Protein AF-A0AAE3HET1-F1 (afdb_monomer)

Nearest PDB structures (foldseek):
  6ek8-assembly1_A  TM=1.812E-01  e=1.636E+00  Yersinia enterocolitica
  3g6b-assembly1_A  TM=2.220E-01  e=9.765E+00  Thermotoga maritima

Foldseek 3Di:
DDPVVVVVVVVVVVLVVQLLVLLVCLVVVLLVLLVVLVVVLVVLVVCVVVVCSVVVNLVSLVVLLVVNLVSLLVSLLRSQVDQDPCLLVSLLVSLCSNLVVLVVLLVLCVVVVPDPVPPDPVVVVVNCVVRVVSNCSSCSSVVSVVVVCVVVVNPDDPSVSSVVVSVSSSVSSSNSSPPNSVVVVPD

Mean predicted aligned error: 8.66 Å

pLDDT: mean 79.12, std 13.27, r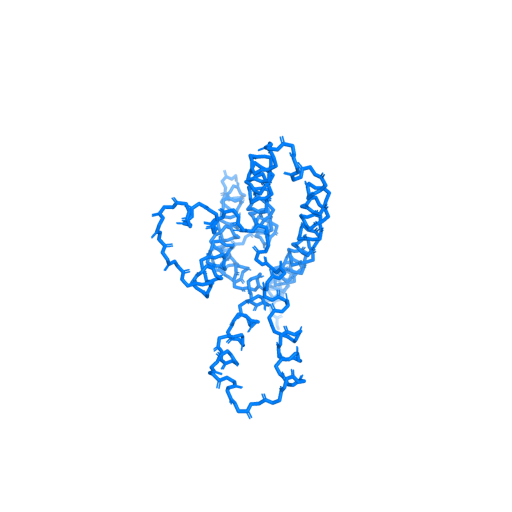ange [39.75, 96.06]

Sequence (187 aa):
MNQYETRKDEKLDMSKEKILESAVIGNIGHIVIVFITFLLISLLEHLKPLGIYYGLKSTLLMVVFVLTLLFWFYIGVRSASNNSENIYGKGIIAAIICVLPAGFFTILSQVLGTPINKVSDFTQWNIFYMVGGPTLFWHRPFSFVGELIAGNNLNFNGYIMLNINLILVAAVVFLGSIFFGKSKRGV

Structure (mmCIF, N/CA/C/O backbone):
data_AF-A0AAE3HET1-F1
#
_entry.id   AF-A0AAE3HET1-F1
#
loop_
_atom_site.group_PDB
_atom_site.id
_atom_site.type_symbol
_atom_site.label_atom_id
_atom_site.label_alt_id
_atom_site.label_comp_id
_atom_site.label_asym_id
_atom_site.label_entity_id
_atom_site.label_seq_id
_atom_site.pdbx_PDB_ins_code
_atom_site.Cartn_x
_atom_site.Cartn_y
_atom_site.Cartn_z
_atom_site.occupancy
_atom_site.B_iso_or_equiv
_atom_site.auth_seq_id
_atom_site.auth_comp_id
_atom_site.auth_asym_id
_atom_site.auth_atom_i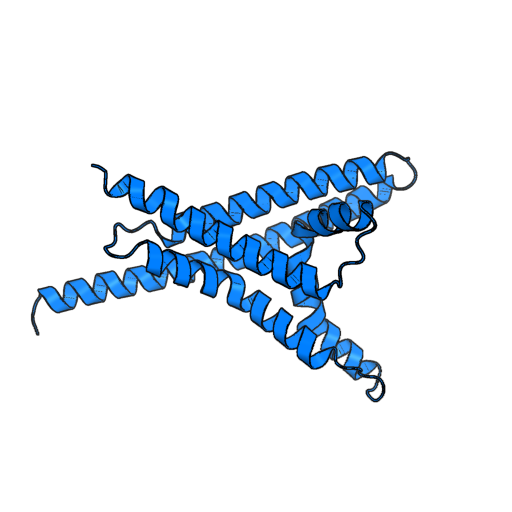d
_atom_site.pdbx_PDB_model_num
ATOM 1 N N . MET A 1 1 ? -31.346 -10.907 30.736 1.00 59.28 1 MET A N 1
ATOM 2 C CA . MET A 1 1 ? -30.251 -10.308 29.948 1.00 59.28 1 MET A CA 1
ATOM 3 C C . MET A 1 1 ? -30.300 -8.807 30.177 1.00 59.28 1 MET A C 1
ATOM 5 O O . MET A 1 1 ? -31.381 -8.238 30.068 1.00 59.28 1 MET A O 1
ATOM 9 N N . ASN A 1 2 ? -29.214 -8.206 30.662 1.00 76.69 2 ASN A N 1
ATOM 10 C CA . ASN A 1 2 ? -29.234 -6.847 31.214 1.00 76.69 2 ASN A CA 1
ATOM 11 C C . ASN A 1 2 ? -29.108 -5.809 30.080 1.00 76.69 2 ASN A C 1
ATOM 13 O O . ASN A 1 2 ? -28.275 -5.992 29.197 1.00 76.69 2 ASN A O 1
ATOM 17 N N . GLN A 1 3 ? -29.872 -4.705 30.098 1.00 70.50 3 GLN A N 1
ATOM 18 C CA . GLN A 1 3 ? -29.828 -3.664 29.045 1.00 70.50 3 GLN A CA 1
ATOM 19 C C . GLN A 1 3 ? -28.400 -3.157 28.758 1.00 70.50 3 GLN A C 1
ATOM 21 O O . GLN A 1 3 ? -28.086 -2.762 27.633 1.00 70.50 3 GLN A O 1
ATOM 26 N N . TYR A 1 4 ? -27.530 -3.202 29.769 1.00 65.25 4 TYR A N 1
ATOM 27 C CA . TYR A 1 4 ? -26.121 -2.833 29.680 1.00 65.25 4 TYR A CA 1
ATOM 28 C C . TYR A 1 4 ? -25.279 -3.779 28.804 1.00 65.25 4 TYR A C 1
ATOM 30 O O . TYR A 1 4 ? -24.396 -3.310 28.087 1.00 65.25 4 TYR A O 1
ATOM 38 N N . GLU A 1 5 ? -25.560 -5.085 28.824 1.00 69.19 5 GLU A N 1
ATOM 39 C CA . GLU A 1 5 ? -24.861 -6.081 27.996 1.00 69.19 5 GLU A CA 1
ATOM 40 C C . GLU A 1 5 ? -25.197 -5.864 26.518 1.00 69.19 5 GLU A C 1
ATOM 42 O O . GLU A 1 5 ? -24.295 -5.664 25.709 1.00 69.19 5 GLU A O 1
ATOM 47 N N . THR A 1 6 ? -26.484 -5.703 26.197 1.00 70.06 6 THR A N 1
ATOM 48 C CA . THR A 1 6 ? -26.965 -5.395 24.837 1.00 70.06 6 THR A CA 1
ATOM 49 C C . THR A 1 6 ? -26.297 -4.156 24.226 1.00 70.06 6 THR A C 1
ATOM 51 O O . THR A 1 6 ? -25.838 -4.199 23.088 1.00 70.06 6 THR A O 1
ATOM 54 N N . ARG A 1 7 ? -26.153 -3.053 24.981 1.00 67.31 7 ARG A N 1
ATOM 55 C CA . ARG A 1 7 ? -25.486 -1.831 24.476 1.00 67.31 7 ARG A CA 1
ATOM 56 C C . ARG A 1 7 ? -23.982 -1.998 24.259 1.00 67.31 7 ARG A C 1
ATOM 58 O O . ARG A 1 7 ? -23.389 -1.261 23.466 1.00 67.31 7 ARG A O 1
ATOM 65 N N . LYS A 1 8 ? -23.335 -2.886 25.015 1.00 65.94 8 LYS A N 1
ATOM 66 C CA . LYS A 1 8 ? -21.900 -3.156 24.879 1.00 65.94 8 LYS A CA 1
ATOM 67 C C . LYS A 1 8 ? -21.635 -3.981 23.621 1.00 65.94 8 LYS A C 1
ATOM 69 O O . LYS A 1 8 ? -20.701 -3.654 22.889 1.00 65.94 8 LYS A O 1
ATOM 74 N N . ASP A 1 9 ? -22.493 -4.959 23.350 1.00 68.19 9 ASP A N 1
ATOM 75 C CA . ASP A 1 9 ? -22.419 -5.811 22.164 1.00 68.19 9 ASP A CA 1
ATOM 76 C C . ASP A 1 9 ? -22.698 -5.010 20.881 1.00 68.19 9 ASP A C 1
ATOM 78 O O . ASP A 1 9 ? -21.888 -5.041 19.954 1.00 68.19 9 ASP A O 1
ATOM 82 N N . GLU A 1 10 ? -23.720 -4.144 20.871 1.00 66.56 10 GLU A N 1
ATOM 83 C CA . GLU A 1 10 ? -23.997 -3.238 19.740 1.00 66.56 10 GLU A CA 1
ATOM 84 C C . GLU A 1 10 ? -22.815 -2.302 19.418 1.00 66.56 10 GLU A C 1
ATOM 86 O O . GLU A 1 10 ? -22.447 -2.104 18.257 1.00 66.56 10 GLU A O 1
ATOM 91 N N . LYS A 1 11 ? -22.164 -1.726 20.441 1.00 65.25 11 LYS A N 1
ATOM 92 C CA . LYS A 1 11 ? -20.975 -0.876 20.241 1.00 65.25 11 LYS A CA 1
ATOM 93 C C . LYS A 1 11 ? -19.771 -1.660 19.724 1.00 65.25 11 LYS A C 1
ATOM 95 O O . LYS A 1 11 ? -18.935 -1.089 19.013 1.00 65.25 11 LYS A O 1
ATOM 100 N N . LEU A 1 12 ? -19.642 -2.926 20.119 1.00 68.69 12 LEU A N 1
ATOM 101 C CA . LEU A 1 12 ? -18.567 -3.801 19.672 1.00 68.69 12 LEU A CA 1
ATOM 102 C C . LEU A 1 12 ? -18.750 -4.159 18.193 1.00 68.69 12 LEU A C 1
ATOM 104 O O . LEU A 1 12 ? -17.796 -4.039 17.424 1.00 68.69 12 LEU A O 1
ATOM 108 N N . ASP A 1 13 ? -19.963 -4.520 17.784 1.00 67.44 13 ASP A N 1
ATOM 109 C CA . ASP A 1 13 ? -20.247 -4.938 16.411 1.00 67.44 13 ASP A CA 1
ATOM 110 C C . ASP A 1 13 ? -20.171 -3.773 15.421 1.00 67.44 13 ASP A C 1
ATOM 112 O O . ASP A 1 13 ? -19.440 -3.874 14.432 1.00 67.44 13 ASP A O 1
ATOM 116 N N . MET A 1 14 ? -20.726 -2.602 15.761 1.00 65.38 14 MET A N 1
ATOM 117 C CA . MET A 1 14 ? -20.529 -1.380 14.963 1.00 65.38 14 MET A CA 1
ATOM 118 C C . MET A 1 14 ? -19.049 -0.994 14.818 1.00 65.38 14 MET A C 1
ATOM 120 O O . MET A 1 14 ? -18.647 -0.337 13.856 1.00 65.38 14 MET A O 1
ATOM 124 N N . SER A 1 15 ? -18.206 -1.346 15.793 1.00 76.06 15 SER A N 1
ATOM 125 C CA . SER A 1 15 ? -16.773 -1.082 15.692 1.00 76.06 15 SER A CA 1
ATOM 126 C C . SER A 1 15 ? -16.061 -2.035 14.743 1.00 76.06 15 SER A C 1
ATOM 128 O O . SER A 1 15 ? -15.101 -1.610 14.103 1.00 76.06 15 SER A O 1
ATOM 130 N N . LYS A 1 16 ? -16.449 -3.310 14.706 1.00 81.62 16 LYS A N 1
ATOM 131 C CA . LYS A 1 16 ? -15.838 -4.295 13.807 1.00 81.62 16 LYS A CA 1
ATOM 132 C C . LYS A 1 16 ? -16.213 -3.989 12.362 1.00 81.62 16 LYS A C 1
ATOM 134 O O . LYS A 1 16 ? -15.338 -3.988 11.502 1.00 81.62 16 LYS A O 1
ATOM 139 N N . GLU A 1 17 ? -17.480 -3.652 12.131 1.00 85.81 17 GLU A N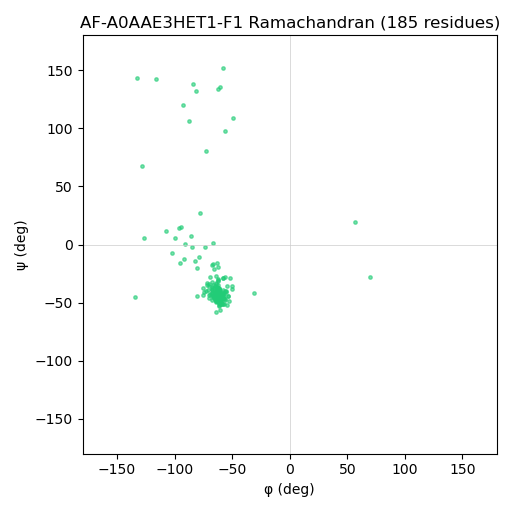 1
ATOM 140 C CA . GLU A 1 17 ? -18.005 -3.293 10.813 1.00 85.81 17 GLU A CA 1
ATOM 141 C C . GLU A 1 17 ? -17.229 -2.123 10.200 1.00 85.81 17 GLU A C 1
ATOM 143 O O . GLU A 1 17 ? -16.730 -2.237 9.087 1.00 85.81 17 GLU A O 1
ATOM 148 N N . LYS A 1 18 ? -16.996 -1.046 10.962 1.00 84.56 18 LYS A N 1
ATOM 149 C CA . LYS A 1 18 ? -16.210 0.100 10.476 1.00 84.56 18 LYS A CA 1
ATOM 150 C C . LYS A 1 18 ? -14.760 -0.231 10.148 1.00 84.56 18 LYS A C 1
ATOM 152 O O . LYS A 1 18 ? -14.203 0.346 9.212 1.00 84.56 18 LYS A O 1
ATOM 157 N N . ILE A 1 19 ? -14.126 -1.108 10.928 1.00 89.69 19 ILE A N 1
ATOM 158 C CA . ILE A 1 19 ? -12.752 -1.547 10.648 1.00 89.69 19 ILE A CA 1
ATOM 159 C C . ILE A 1 19 ? -12.727 -2.312 9.324 1.00 89.69 19 ILE A C 1
ATOM 161 O O . ILE A 1 19 ? -11.886 -2.025 8.472 1.00 89.69 19 ILE A O 1
ATOM 165 N N . LEU A 1 20 ? -13.670 -3.237 9.134 1.00 91.12 20 LEU A N 1
ATOM 166 C CA . LEU A 1 20 ? -13.789 -4.015 7.906 1.00 91.12 20 LEU A CA 1
ATOM 167 C C . LEU A 1 20 ? -14.096 -3.122 6.697 1.00 91.12 20 LEU A C 1
ATOM 169 O O . LEU A 1 20 ? -13.400 -3.201 5.690 1.00 91.12 20 LEU A O 1
ATOM 173 N N . GLU A 1 21 ? -15.078 -2.230 6.815 1.00 91.56 21 GLU A N 1
ATOM 174 C CA . GLU A 1 21 ? -15.446 -1.265 5.776 1.00 91.56 21 GLU A CA 1
ATOM 175 C C . GLU A 1 21 ? -14.243 -0.395 5.382 1.00 91.56 21 GLU A C 1
ATOM 177 O O . GLU A 1 21 ? -13.935 -0.242 4.200 1.00 91.56 21 GLU A O 1
ATOM 182 N N . SER A 1 22 ? -13.504 0.121 6.370 1.00 91.62 22 SER A N 1
ATOM 183 C CA . SER A 1 22 ? -12.303 0.928 6.127 1.00 91.62 22 SER A CA 1
ATOM 184 C C . SER A 1 22 ? -11.216 0.126 5.416 1.00 91.62 22 SER A C 1
ATOM 186 O O . SER A 1 22 ? -10.579 0.650 4.506 1.00 91.62 22 SER A O 1
ATOM 188 N N . ALA A 1 23 ? -11.021 -1.144 5.779 1.00 91.50 23 ALA A N 1
ATOM 189 C CA . ALA A 1 23 ? -10.048 -2.013 5.125 1.00 91.50 23 ALA A CA 1
ATOM 190 C C . ALA A 1 23 ? -10.434 -2.344 3.675 1.00 91.50 23 ALA A C 1
ATOM 192 O O . ALA A 1 23 ? -9.565 -2.350 2.800 1.00 91.50 23 ALA A O 1
ATOM 193 N N . VAL A 1 24 ? -11.721 -2.574 3.399 1.00 92.94 24 VAL A N 1
ATOM 194 C CA . VAL A 1 24 ? -12.237 -2.792 2.037 1.00 92.94 24 VAL A CA 1
ATOM 195 C C . VAL A 1 24 ? -12.038 -1.537 1.188 1.00 92.94 24 VAL A C 1
ATOM 197 O O . VAL A 1 24 ? -11.470 -1.616 0.100 1.00 92.94 24 VAL A O 1
ATOM 200 N N . ILE A 1 25 ? -12.420 -0.368 1.707 1.00 93.25 25 ILE A N 1
ATOM 201 C CA . ILE A 1 25 ? -12.228 0.920 1.026 1.00 93.25 25 ILE A CA 1
ATOM 202 C C . ILE A 1 25 ? -10.743 1.205 0.805 1.00 93.25 25 ILE A C 1
ATOM 204 O O . ILE A 1 25 ? -10.365 1.64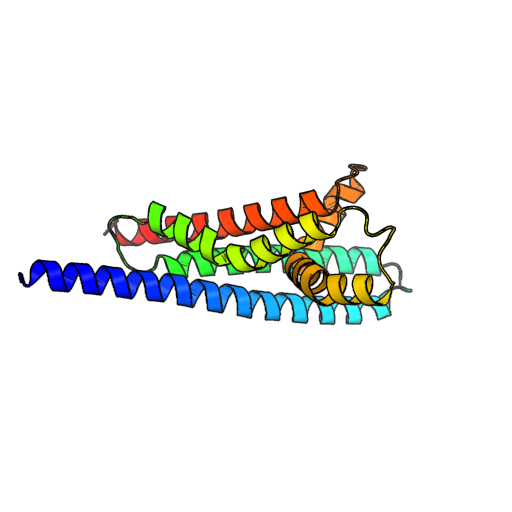8 -0.277 1.00 93.25 25 ILE A O 1
ATOM 208 N N . GLY A 1 26 ? -9.899 0.915 1.796 1.00 93.12 26 GLY A N 1
ATOM 209 C CA . GLY A 1 26 ? -8.449 1.033 1.697 1.00 93.12 26 GLY A CA 1
ATOM 210 C C . GLY A 1 26 ? -7.888 0.200 0.550 1.00 93.12 26 GLY A C 1
ATOM 211 O O . GLY A 1 26 ? -7.198 0.722 -0.319 1.00 93.12 26 GLY A O 1
ATOM 212 N N . ASN A 1 27 ? -8.248 -1.081 0.483 1.00 93.06 27 ASN A N 1
ATOM 213 C CA . ASN A 1 27 ? -7.759 -1.970 -0.568 1.00 93.06 27 ASN A CA 1
ATOM 214 C C . ASN A 1 27 ? -8.295 -1.597 -1.962 1.00 93.06 27 ASN A C 1
ATOM 216 O O . ASN A 1 27 ? -7.517 -1.562 -2.913 1.00 93.06 27 ASN A O 1
ATOM 220 N N . ILE A 1 28 ? -9.579 -1.247 -2.099 1.00 92.69 28 ILE A N 1
ATOM 221 C CA . ILE A 1 28 ? -10.150 -0.784 -3.379 1.00 92.69 28 ILE A CA 1
ATOM 222 C C . ILE A 1 28 ? -9.504 0.535 -3.819 1.00 92.69 28 ILE A C 1
ATOM 224 O O . ILE A 1 28 ? -9.102 0.676 -4.972 1.00 92.69 28 ILE A O 1
ATOM 228 N N . GLY A 1 29 ? -9.356 1.497 -2.906 1.00 92.88 29 GLY A N 1
ATOM 229 C CA . GLY A 1 29 ? -8.696 2.768 -3.197 1.00 92.88 29 GLY A CA 1
ATOM 230 C C . GLY A 1 29 ? -7.233 2.574 -3.594 1.00 92.88 29 GLY A C 1
ATOM 231 O O . GLY A 1 29 ? -6.778 3.188 -4.555 1.00 92.88 29 GLY A O 1
ATOM 232 N N . HIS A 1 30 ? -6.519 1.650 -2.944 1.00 92.12 30 HIS A N 1
ATOM 233 C CA . HIS A 1 30 ? -5.155 1.284 -3.331 1.00 92.12 30 HIS A CA 1
ATOM 234 C C . HIS A 1 30 ? -5.103 0.697 -4.743 1.00 92.12 30 HIS A C 1
ATOM 236 O O . HIS A 1 30 ? -4.233 1.079 -5.518 1.00 92.12 30 HIS A O 1
ATOM 242 N N . ILE A 1 31 ? -6.064 -0.152 -5.130 1.00 90.31 31 ILE A N 1
ATOM 243 C CA . ILE A 1 31 ? -6.171 -0.664 -6.508 1.00 90.31 31 ILE A CA 1
ATOM 244 C C . ILE A 1 31 ? -6.320 0.484 -7.514 1.00 90.31 31 ILE A C 1
ATOM 246 O O . ILE A 1 31 ? -5.647 0.493 -8.546 1.00 90.31 31 ILE A O 1
ATOM 250 N N . VAL A 1 32 ? -7.152 1.480 -7.203 1.00 91.44 32 VAL A N 1
ATOM 251 C CA . VAL A 1 32 ? -7.325 2.669 -8.050 1.00 91.44 32 VAL A CA 1
ATOM 252 C C . VAL A 1 32 ? -6.029 3.481 -8.136 1.00 91.44 32 VAL A C 1
ATOM 254 O O . VAL A 1 32 ? -5.621 3.853 -9.235 1.00 91.44 32 VAL A O 1
ATOM 257 N N . ILE A 1 33 ? -5.337 3.706 -7.013 1.00 91.69 33 ILE A N 1
ATOM 258 C CA . ILE A 1 33 ? -4.040 4.405 -6.985 1.00 91.69 33 ILE A CA 1
ATOM 259 C C . ILE A 1 33 ? -3.018 3.673 -7.858 1.00 91.69 33 ILE A C 1
ATOM 261 O O . ILE A 1 33 ? -2.328 4.303 -8.661 1.00 91.69 33 ILE A O 1
ATOM 265 N N . VAL A 1 34 ? -2.936 2.346 -7.752 1.00 89.31 34 VAL A N 1
ATOM 266 C CA . VAL A 1 34 ? -2.038 1.522 -8.571 1.00 89.31 34 VAL A CA 1
ATOM 267 C C . VAL A 1 34 ? -2.370 1.666 -10.056 1.00 89.31 34 VAL A C 1
ATOM 269 O O . VAL A 1 34 ? -1.462 1.849 -10.870 1.00 89.31 34 VAL A O 1
ATOM 272 N N . PHE A 1 35 ? -3.653 1.599 -10.418 1.00 88.88 35 PHE A N 1
ATOM 273 C CA . PHE A 1 35 ? -4.098 1.732 -11.803 1.00 88.88 35 PHE A CA 1
ATOM 274 C C . PHE A 1 35 ? -3.749 3.109 -12.383 1.00 88.88 35 PHE A C 1
ATOM 276 O O . PHE A 1 35 ? -3.173 3.195 -13.465 1.00 88.88 35 PHE A O 1
ATOM 283 N N . ILE A 1 36 ? -4.001 4.184 -11.631 1.00 90.38 36 ILE A N 1
ATOM 284 C CA . ILE A 1 36 ? -3.614 5.547 -12.019 1.00 90.38 36 ILE A CA 1
ATOM 285 C C . ILE A 1 36 ? -2.094 5.646 -12.171 1.00 90.38 36 ILE A C 1
ATOM 287 O O . ILE A 1 36 ? -1.607 6.168 -13.170 1.00 90.38 36 ILE A O 1
ATOM 291 N N . THR A 1 37 ? -1.333 5.096 -11.223 1.00 89.31 37 THR A N 1
ATOM 292 C CA . THR A 1 37 ? 0.138 5.078 -11.279 1.00 89.31 37 THR A CA 1
ATOM 293 C C . THR A 1 37 ? 0.633 4.387 -12.545 1.00 89.31 37 THR A C 1
ATOM 295 O O . THR A 1 37 ? 1.545 4.882 -13.202 1.00 89.31 37 THR A O 1
ATOM 298 N N . PHE A 1 38 ? 0.020 3.260 -12.915 1.00 87.81 38 PHE A N 1
ATOM 299 C CA . PHE A 1 38 ? 0.340 2.559 -14.152 1.00 87.81 38 PHE A CA 1
ATOM 300 C C . PHE A 1 38 ? 0.098 3.436 -15.382 1.00 87.81 38 PHE A C 1
ATOM 302 O O . PHE A 1 38 ? 1.016 3.597 -16.181 1.00 87.81 38 PHE A O 1
ATOM 309 N N . LEU A 1 39 ? -1.084 4.049 -15.496 1.00 89.94 39 LEU A N 1
ATOM 310 C CA . LEU A 1 39 ? -1.404 4.937 -16.616 1.00 89.94 39 LEU A CA 1
ATOM 311 C C . LEU A 1 39 ? -0.416 6.104 -16.719 1.00 89.94 39 LEU A C 1
ATOM 313 O O . LEU A 1 39 ? 0.083 6.389 -17.804 1.00 89.94 39 LEU A O 1
ATOM 317 N N . LEU A 1 40 ? -0.086 6.749 -15.597 1.00 89.25 40 LEU A N 1
ATOM 318 C CA . LEU A 1 40 ? 0.848 7.877 -15.575 1.00 89.25 40 LEU A CA 1
ATOM 319 C C . LEU A 1 40 ? 2.262 7.464 -16.010 1.00 89.25 40 LEU A C 1
ATOM 321 O O . LEU A 1 40 ? 2.895 8.183 -16.781 1.00 89.25 40 LEU A O 1
ATOM 325 N N . ILE A 1 41 ? 2.748 6.297 -15.573 1.00 87.88 41 ILE A N 1
ATOM 326 C CA . ILE A 1 41 ? 4.051 5.772 -16.007 1.00 87.88 41 ILE A CA 1
ATOM 327 C C . ILE A 1 41 ? 4.031 5.441 -17.504 1.00 87.88 41 ILE A C 1
ATOM 329 O O . ILE A 1 41 ? 4.947 5.842 -18.215 1.00 87.88 41 ILE A O 1
ATOM 333 N N . SER A 1 42 ? 2.988 4.771 -18.001 1.00 88.75 42 SER A N 1
ATOM 334 C CA . SER A 1 42 ? 2.863 4.444 -19.429 1.00 88.75 42 SER A CA 1
ATOM 335 C C . SER A 1 42 ? 2.790 5.692 -20.314 1.00 88.75 42 SER A C 1
ATOM 337 O O . SER A 1 42 ? 3.342 5.714 -21.412 1.00 88.75 42 SER A O 1
ATOM 339 N N . LEU A 1 43 ? 2.168 6.772 -19.837 1.00 89.00 43 LEU A N 1
ATOM 340 C CA . LEU A 1 43 ? 2.206 8.060 -20.531 1.00 89.00 43 LEU A CA 1
ATOM 341 C C . LEU A 1 43 ? 3.627 8.642 -20.549 1.00 89.00 43 LEU A C 1
ATOM 343 O O . LEU A 1 43 ? 4.096 9.065 -21.605 1.00 89.00 43 LEU A O 1
ATOM 347 N N . LEU A 1 44 ? 4.340 8.601 -19.419 1.00 88.94 44 LEU A N 1
ATOM 348 C CA . LEU A 1 44 ? 5.725 9.076 -19.331 1.00 88.94 44 LEU A CA 1
ATOM 349 C C . LEU A 1 44 ? 6.694 8.294 -20.227 1.00 88.94 44 LEU A C 1
ATOM 351 O O . LEU A 1 44 ? 7.673 8.877 -20.687 1.00 88.94 44 LEU A O 1
ATOM 355 N N . GLU A 1 45 ? 6.448 7.012 -20.510 1.00 86.81 45 GLU A N 1
ATOM 356 C CA . GLU A 1 45 ? 7.317 6.202 -21.380 1.00 86.81 45 GLU A CA 1
ATOM 357 C C . GLU A 1 45 ? 7.480 6.794 -22.789 1.00 86.81 45 GLU A C 1
ATOM 359 O O . GLU A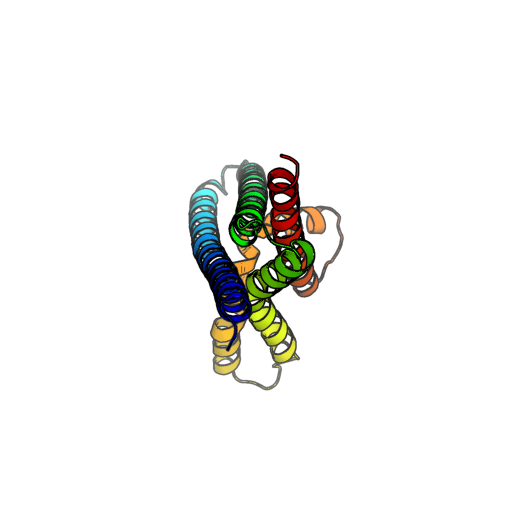 1 45 ? 8.549 6.666 -23.386 1.00 86.81 45 GLU A O 1
ATOM 364 N N . HIS A 1 46 ? 6.488 7.537 -23.288 1.00 85.75 46 HIS A N 1
ATOM 365 C CA . HIS A 1 46 ? 6.577 8.243 -24.571 1.00 85.75 46 HIS A CA 1
ATOM 366 C C . HIS A 1 46 ? 7.627 9.369 -24.561 1.00 85.75 46 HIS A C 1
ATOM 368 O O . HIS A 1 46 ? 8.134 9.761 -25.609 1.00 85.75 46 HIS A O 1
ATOM 374 N N . LEU A 1 47 ? 7.996 9.869 -23.377 1.00 85.75 47 LEU A N 1
ATOM 375 C CA . LEU A 1 47 ? 9.007 10.912 -23.181 1.00 85.75 47 LEU A CA 1
ATOM 376 C C . LEU A 1 47 ? 10.416 10.341 -22.969 1.00 85.75 47 LEU A C 1
ATOM 378 O O . LEU A 1 47 ? 11.366 11.107 -22.804 1.00 85.75 47 LEU A O 1
ATOM 382 N N . LYS A 1 48 ? 10.583 9.010 -22.984 1.00 85.56 48 LYS A N 1
ATOM 383 C CA . LYS A 1 48 ? 11.876 8.332 -22.785 1.00 85.56 48 LYS A CA 1
ATOM 384 C C . LYS A 1 48 ? 13.020 8.877 -23.662 1.00 85.56 48 LYS A C 1
ATOM 386 O O . LYS A 1 48 ? 14.121 9.012 -23.128 1.00 85.56 48 LYS A O 1
ATOM 391 N N . PRO A 1 49 ? 12.807 9.252 -24.942 1.00 86.88 49 PRO A N 1
ATOM 392 C CA . PRO A 1 49 ? 13.869 9.816 -25.782 1.00 86.88 49 PRO A CA 1
ATOM 393 C C . PRO A 1 49 ? 14.373 11.203 -25.346 1.00 86.88 49 PRO A C 1
ATOM 395 O O . PRO A 1 49 ? 15.449 11.611 -25.766 1.00 86.88 49 PRO A O 1
ATOM 398 N N . LEU A 1 50 ? 13.624 11.938 -24.516 1.00 81.19 50 LEU A N 1
ATOM 399 C CA . LEU A 1 50 ? 13.879 13.356 -24.219 1.00 81.19 50 LEU A CA 1
ATOM 400 C C . LEU A 1 50 ? 14.886 13.597 -23.079 1.00 81.19 50 LEU A C 1
ATOM 402 O O . LEU A 1 50 ? 15.040 14.732 -22.636 1.00 81.19 50 LEU A O 1
ATOM 406 N N . GLY A 1 51 ? 15.551 12.559 -22.556 1.00 79.62 51 GLY A N 1
ATOM 407 C CA . GLY A 1 51 ? 16.568 12.663 -21.492 1.00 79.62 51 GLY A CA 1
ATOM 408 C C . GLY A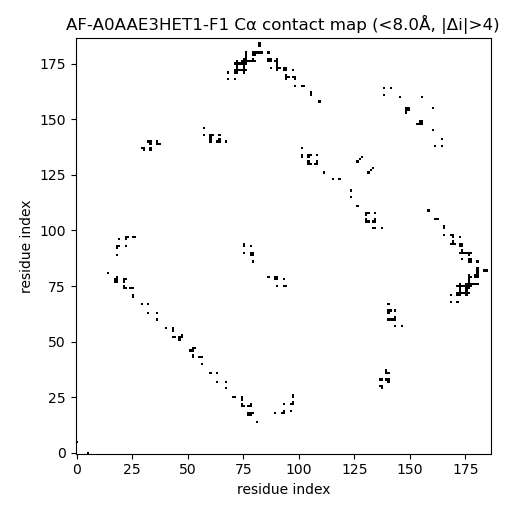 1 51 ? 16.036 13.045 -20.097 1.00 79.62 51 GLY A C 1
ATOM 409 O O . GLY A 1 51 ? 16.586 12.608 -19.092 1.00 79.62 51 GLY A O 1
ATOM 410 N N . ILE A 1 52 ? 14.919 13.774 -20.017 1.00 86.81 52 ILE A N 1
ATOM 411 C CA . ILE A 1 52 ? 14.239 14.200 -18.778 1.00 86.81 52 ILE A CA 1
ATOM 412 C C . ILE A 1 52 ? 13.385 13.101 -18.126 1.00 86.81 52 ILE A C 1
ATOM 414 O O . ILE A 1 52 ? 12.929 13.253 -16.993 1.00 86.81 52 ILE A O 1
ATOM 418 N N . TYR A 1 53 ? 13.163 11.993 -18.837 1.00 87.62 53 TYR A N 1
ATOM 419 C CA . TYR A 1 53 ? 12.267 10.907 -18.438 1.00 87.62 53 TYR A CA 1
ATOM 420 C C . TYR A 1 53 ? 12.548 10.369 -17.035 1.00 87.62 53 TYR A C 1
ATOM 422 O O . TYR A 1 53 ? 11.626 10.247 -16.234 1.00 87.62 53 TYR A O 1
ATOM 430 N N . TYR A 1 54 ? 13.811 10.074 -16.721 1.00 83.75 54 TYR A N 1
ATOM 431 C CA . TYR A 1 54 ? 14.169 9.478 -15.433 1.00 83.75 54 TYR A CA 1
ATOM 432 C C . TYR A 1 54 ? 13.876 10.425 -14.266 1.00 83.75 54 TYR A C 1
ATOM 434 O O . TYR A 1 54 ? 13.300 9.995 -13.272 1.00 83.75 54 TYR A O 1
ATOM 442 N N . GLY A 1 55 ? 14.177 11.720 -14.422 1.00 85.94 55 GLY A N 1
ATOM 443 C CA . GLY A 1 55 ? 13.854 12.734 -13.417 1.00 85.94 55 GLY A CA 1
ATOM 444 C C . GLY A 1 55 ? 12.348 12.841 -13.180 1.00 85.94 55 GLY A C 1
ATOM 445 O O . GLY A 1 55 ? 11.891 12.716 -12.047 1.00 85.94 55 GLY A O 1
ATOM 446 N N . LEU A 1 56 ? 11.564 12.977 -14.256 1.00 88.25 56 LEU A N 1
ATOM 447 C CA . LEU A 1 56 ? 10.101 13.058 -14.169 1.00 88.25 56 LEU A CA 1
ATOM 448 C C . LEU A 1 56 ? 9.475 11.793 -13.571 1.00 88.25 56 LEU A C 1
ATOM 450 O O . LEU A 1 56 ? 8.571 11.889 -12.741 1.00 88.25 56 LEU A O 1
ATOM 454 N N . LYS A 1 57 ? 9.969 10.612 -13.956 1.00 88.31 57 LYS A N 1
ATOM 455 C CA . LYS A 1 57 ? 9.508 9.327 -13.426 1.00 88.31 57 LYS A CA 1
ATOM 456 C C . LYS A 1 57 ? 9.745 9.236 -11.920 1.00 88.31 57 LYS A C 1
ATOM 458 O O . LYS A 1 57 ? 8.808 8.920 -11.190 1.00 88.31 57 LYS A O 1
ATOM 463 N N . SER A 1 58 ? 10.952 9.537 -11.442 1.00 86.44 58 SER A N 1
ATOM 464 C CA . SER A 1 58 ? 11.258 9.458 -10.010 1.00 86.44 58 SER A CA 1
ATOM 465 C C . SER A 1 58 ? 10.491 10.511 -9.201 1.00 86.44 58 SER A C 1
ATOM 467 O O . SER A 1 58 ? 9.978 10.188 -8.131 1.00 86.44 58 SER A O 1
ATOM 469 N N . THR A 1 59 ? 10.310 11.734 -9.721 1.00 89.62 59 THR A N 1
ATOM 470 C CA . THR A 1 59 ? 9.448 12.748 -9.082 1.00 89.62 59 THR A CA 1
ATOM 471 C C . THR A 1 59 ? 7.995 12.281 -8.991 1.00 89.62 59 THR A C 1
ATOM 473 O O . THR A 1 59 ? 7.387 12.385 -7.927 1.00 89.62 59 THR A O 1
ATOM 476 N N . LEU A 1 60 ? 7.439 11.723 -10.071 1.00 91.12 60 LEU A N 1
ATOM 477 C CA . LEU A 1 60 ? 6.083 11.178 -10.069 1.00 91.12 60 LEU A CA 1
ATOM 478 C C . LEU A 1 60 ? 5.939 10.054 -9.035 1.00 91.12 60 LEU A C 1
ATOM 480 O O . LEU A 1 60 ? 4.999 10.066 -8.242 1.00 91.12 60 LEU A O 1
ATOM 484 N N . LEU A 1 61 ? 6.867 9.095 -9.034 1.00 90.25 61 LEU A N 1
ATOM 485 C CA . LEU A 1 61 ? 6.851 7.967 -8.104 1.00 90.25 61 LEU A CA 1
ATOM 486 C C . LEU A 1 61 ? 6.948 8.430 -6.644 1.00 90.25 61 LEU A C 1
ATOM 488 O O . LEU A 1 61 ? 6.245 7.885 -5.798 1.00 90.25 61 LEU A O 1
ATOM 492 N N . MET A 1 62 ? 7.747 9.461 -6.351 1.00 91.06 62 MET A N 1
ATOM 493 C CA . MET A 1 62 ? 7.815 10.075 -5.022 1.00 91.06 62 MET A CA 1
ATOM 494 C C . MET A 1 62 ? 6.468 10.684 -4.608 1.00 91.06 62 MET A C 1
ATOM 496 O O . MET A 1 62 ? 6.000 10.447 -3.495 1.00 91.06 62 MET A O 1
ATOM 500 N N . VAL A 1 63 ? 5.825 11.452 -5.494 1.00 93.38 63 VAL A N 1
ATOM 501 C CA . VAL A 1 63 ? 4.519 12.072 -5.214 1.00 93.38 63 VAL A CA 1
ATOM 502 C C . VAL A 1 63 ? 3.458 11.002 -4.959 1.00 93.38 63 VAL A C 1
ATOM 504 O O . VAL A 1 63 ? 2.747 11.064 -3.957 1.00 93.38 63 VAL A O 1
ATOM 507 N N . VAL A 1 64 ? 3.386 9.985 -5.820 1.00 93.12 64 VAL A N 1
ATOM 508 C CA . VAL A 1 64 ? 2.469 8.848 -5.665 1.00 93.12 64 VAL A CA 1
ATOM 509 C C . VAL A 1 64 ? 2.725 8.106 -4.355 1.00 93.12 64 VAL A C 1
ATOM 511 O O . VAL A 1 64 ? 1.772 7.781 -3.646 1.00 93.12 64 VAL A O 1
ATOM 514 N N . PHE A 1 65 ? 3.988 7.868 -4.003 1.00 91.94 65 PHE A N 1
ATOM 515 C CA . PHE A 1 65 ? 4.366 7.230 -2.746 1.00 91.94 65 PHE A CA 1
ATOM 516 C C . PHE A 1 65 ? 3.833 8.014 -1.541 1.00 91.94 65 PHE A C 1
ATOM 518 O O . PHE A 1 65 ? 3.131 7.447 -0.704 1.00 91.94 65 PHE A O 1
ATOM 525 N N . VAL A 1 66 ? 4.077 9.328 -1.483 1.00 94.12 66 VAL A N 1
ATOM 526 C CA . VAL A 1 66 ? 3.593 10.185 -0.386 1.00 94.12 66 VAL A CA 1
ATOM 527 C C . VAL A 1 66 ? 2.065 10.187 -0.313 1.00 94.12 66 VAL A C 1
ATOM 529 O O . VAL A 1 66 ? 1.506 10.000 0.768 1.00 94.12 66 VAL A O 1
ATOM 532 N N . LEU A 1 67 ? 1.376 10.335 -1.448 1.00 94.75 67 LEU A N 1
ATOM 533 C CA . LEU A 1 67 ? -0.089 10.293 -1.501 1.00 94.75 67 LEU A CA 1
ATOM 534 C C . LEU A 1 67 ? -0.644 8.944 -1.031 1.00 94.75 67 LEU A C 1
ATOM 536 O O . LEU A 1 67 ? -1.644 8.906 -0.319 1.00 94.75 67 LEU A O 1
ATOM 540 N N . THR A 1 68 ? 0.031 7.846 -1.372 1.00 94.62 68 THR A N 1
ATOM 541 C CA . THR A 1 68 ? -0.344 6.497 -0.932 1.00 94.62 68 THR A CA 1
ATOM 542 C C . THR A 1 68 ? -0.218 6.358 0.584 1.00 94.62 68 THR A C 1
ATOM 544 O O . THR A 1 68 ? -1.118 5.819 1.228 1.00 94.62 68 THR A O 1
ATOM 547 N N . LEU A 1 69 ? 0.854 6.884 1.186 1.00 94.94 69 LEU A N 1
ATOM 548 C CA . LEU A 1 69 ? 1.003 6.885 2.644 1.00 94.94 69 LEU A CA 1
ATOM 549 C C . LEU A 1 69 ? -0.074 7.738 3.323 1.00 94.94 69 LEU A C 1
ATOM 551 O O . LEU A 1 69 ? -0.689 7.288 4.286 1.00 94.94 69 LEU A O 1
ATOM 555 N N . LEU A 1 70 ? -0.356 8.938 2.809 1.00 95.56 70 LEU A N 1
ATOM 556 C CA . LEU A 1 70 ? -1.422 9.794 3.342 1.00 95.56 70 LEU A CA 1
ATOM 557 C C . LEU A 1 70 ? -2.799 9.127 3.240 1.00 95.56 70 LEU A C 1
ATOM 559 O O . LEU A 1 70 ? -3.600 9.212 4.172 1.00 95.56 70 LEU A O 1
ATOM 563 N N . 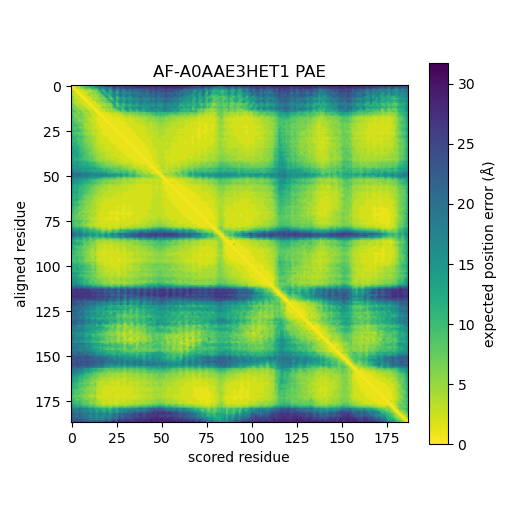PHE A 1 71 ? -3.059 8.419 2.141 1.00 96.06 71 PHE A N 1
ATOM 564 C CA . PHE A 1 71 ? -4.276 7.639 1.960 1.00 96.06 71 PHE A CA 1
ATOM 565 C C . PHE A 1 71 ? -4.405 6.539 3.023 1.00 96.06 71 PHE A C 1
ATOM 567 O O . PHE A 1 71 ? -5.412 6.488 3.728 1.00 96.06 71 PHE A O 1
ATOM 574 N N . TRP A 1 72 ? -3.380 5.705 3.217 1.00 95.94 72 TRP A N 1
ATOM 575 C CA . TRP A 1 72 ? -3.411 4.657 4.246 1.00 95.94 72 TRP A CA 1
ATOM 576 C C . TRP A 1 72 ? -3.485 5.220 5.669 1.00 95.94 72 TRP A C 1
ATOM 578 O O . TRP A 1 72 ? -4.161 4.649 6.527 1.00 95.94 72 TRP A O 1
ATOM 588 N N . PHE A 1 73 ? -2.871 6.378 5.917 1.00 94.94 73 PHE A N 1
ATOM 589 C CA . PHE A 1 73 ? -3.005 7.086 7.187 1.00 94.94 73 PHE A CA 1
ATOM 590 C C . PHE A 1 73 ? -4.466 7.478 7.435 1.00 94.94 73 PHE A C 1
ATOM 592 O O . PHE A 1 73 ? -5.013 7.217 8.508 1.00 94.94 73 PHE A O 1
ATOM 599 N N . TYR A 1 74 ? -5.130 8.041 6.421 1.00 93.94 74 TYR A N 1
ATOM 600 C CA . TYR A 1 74 ? -6.549 8.386 6.477 1.00 93.94 74 TYR A CA 1
ATOM 601 C C . TYR A 1 74 ? -7.447 7.159 6.706 1.00 93.94 74 TYR A C 1
ATOM 603 O O . TYR A 1 74 ? -8.385 7.232 7.502 1.00 93.94 74 TYR A O 1
ATOM 611 N N . ILE A 1 75 ? -7.145 6.012 6.088 1.00 94.38 75 ILE A N 1
ATOM 612 C CA . ILE A 1 75 ? -7.853 4.748 6.364 1.00 94.38 75 ILE A CA 1
ATOM 613 C C . ILE A 1 75 ? -7.724 4.356 7.841 1.00 94.38 75 ILE A C 1
ATOM 615 O O . ILE A 1 75 ? -8.720 3.989 8.469 1.00 94.38 75 ILE A O 1
ATOM 619 N N . GLY A 1 76 ? -6.534 4.521 8.425 1.00 91.75 76 GLY A N 1
ATOM 620 C CA . GLY A 1 76 ? -6.320 4.377 9.864 1.00 91.75 76 GLY A CA 1
ATOM 621 C C . GLY A 1 76 ? -7.252 5.268 10.686 1.00 91.75 76 GLY A C 1
ATOM 622 O O . GLY A 1 76 ? -7.990 4.777 11.542 1.00 91.75 76 GLY A O 1
ATOM 623 N N . VAL A 1 77 ? -7.298 6.566 10.372 1.00 90.44 77 VAL A N 1
ATOM 624 C CA . VAL A 1 77 ? -8.191 7.535 11.036 1.00 90.44 77 VAL A CA 1
ATOM 625 C C . VAL A 1 77 ? -9.659 7.105 10.948 1.00 90.44 77 VAL A C 1
ATOM 627 O O . VAL A 1 77 ? -10.372 7.113 11.956 1.00 90.44 77 VAL A O 1
ATOM 630 N N . ARG A 1 78 ? -10.115 6.698 9.756 1.00 89.19 78 ARG A N 1
ATOM 631 C CA . ARG A 1 78 ? -11.493 6.246 9.515 1.00 89.19 78 ARG A CA 1
ATOM 632 C C . ARG A 1 78 ? -11.838 5.019 10.360 1.00 89.19 78 ARG A C 1
ATOM 634 O O . ARG A 1 78 ? -12.898 4.992 10.983 1.00 89.19 78 ARG A O 1
ATOM 641 N N . SER A 1 79 ? -10.922 4.056 10.453 1.00 87.50 79 SER A N 1
ATOM 642 C CA . SER A 1 79 ? -11.131 2.807 11.197 1.00 87.50 79 SER A CA 1
ATOM 643 C C . SER A 1 79 ? -11.315 3.015 12.710 1.00 87.50 79 SER A C 1
ATOM 645 O O . SER A 1 79 ? -12.008 2.239 13.371 1.00 87.50 79 SER A O 1
ATOM 647 N N . ALA A 1 80 ? -10.750 4.096 13.261 1.00 83.12 80 ALA A N 1
ATOM 648 C CA . ALA A 1 80 ? -10.767 4.413 14.689 1.00 83.12 80 ALA A CA 1
ATOM 649 C C . ALA A 1 80 ? -11.703 5.579 15.063 1.00 83.12 80 ALA A C 1
ATOM 651 O O . ALA A 1 80 ? -11.671 6.061 16.196 1.00 83.12 80 ALA A O 1
ATOM 652 N N . SER A 1 81 ? -12.571 6.035 14.149 1.00 73.62 81 SER A N 1
ATOM 653 C CA . SER A 1 81 ? -13.360 7.267 14.325 1.00 73.62 81 SER A CA 1
ATOM 654 C C . SER A 1 81 ? -14.353 7.247 15.502 1.00 73.62 81 SER A C 1
ATOM 656 O O . SER A 1 81 ? -14.871 8.304 15.887 1.00 73.62 81 SER A O 1
ATOM 658 N N . ASN A 1 82 ? -14.664 6.064 16.045 1.00 67.25 82 ASN A N 1
ATOM 659 C CA . ASN A 1 82 ? -15.599 5.868 17.150 1.00 67.25 82 ASN A CA 1
ATOM 660 C C . ASN A 1 82 ? -14.863 5.877 18.497 1.00 67.25 82 ASN A C 1
ATOM 662 O O . ASN A 1 82 ? -14.014 5.024 18.755 1.00 67.25 82 ASN A O 1
ATOM 666 N N . ASN A 1 83 ? -15.247 6.821 19.360 1.00 58.22 83 ASN A N 1
ATOM 667 C CA . ASN A 1 83 ? -14.681 7.069 20.686 1.00 58.22 83 ASN A CA 1
ATOM 668 C C . ASN A 1 83 ? -14.750 5.797 21.551 1.00 58.22 83 ASN A C 1
ATOM 670 O O . ASN A 1 83 ? -15.803 5.459 22.089 1.00 58.22 83 ASN A O 1
ATOM 674 N N . SER A 1 84 ? -13.659 5.034 21.627 1.00 59.84 84 SER A N 1
ATOM 675 C CA . SER A 1 84 ? -13.679 3.720 22.278 1.00 59.84 84 SER A CA 1
ATOM 676 C C . SER A 1 84 ? -12.535 3.517 23.240 1.00 59.84 84 SER A C 1
ATOM 678 O O . SER A 1 84 ? -11.421 3.910 22.907 1.00 59.84 84 SER A O 1
ATOM 680 N N . GLU A 1 85 ? -12.820 2.816 24.344 1.00 66.75 85 GLU A N 1
ATOM 681 C CA . GLU A 1 85 ? -11.937 2.274 25.399 1.00 66.75 85 GLU A CA 1
ATOM 682 C C . GLU A 1 85 ? -10.523 1.879 24.908 1.00 66.75 85 GLU A C 1
ATOM 684 O O . GLU A 1 85 ? -9.504 2.212 25.515 1.00 66.75 85 GLU A O 1
ATOM 689 N N . ASN A 1 86 ? -10.453 1.244 23.731 1.00 79.56 86 ASN A N 1
ATOM 690 C CA . ASN A 1 86 ? -9.274 0.528 23.241 1.00 79.56 86 ASN A CA 1
ATOM 691 C C . ASN A 1 86 ? -8.828 0.948 21.820 1.00 79.56 86 ASN A C 1
ATOM 693 O O . ASN A 1 86 ? -8.927 0.176 20.866 1.00 79.56 86 ASN A O 1
ATOM 697 N N . ILE A 1 87 ? -8.338 2.181 21.662 1.00 83.31 87 ILE A N 1
ATOM 698 C CA . ILE A 1 87 ? -7.856 2.709 20.366 1.00 83.31 87 ILE A CA 1
ATOM 699 C C . ILE A 1 87 ? -6.631 1.941 19.848 1.00 83.31 87 ILE A C 1
ATOM 701 O O . ILE A 1 87 ? -6.558 1.651 18.659 1.00 83.31 87 ILE A O 1
ATOM 705 N N . TYR A 1 88 ? -5.695 1.568 20.727 1.00 85.50 88 TYR A N 1
ATOM 706 C CA . TYR A 1 88 ? -4.486 0.835 20.333 1.00 85.50 88 TYR A CA 1
ATOM 707 C C . TYR A 1 88 ? -4.819 -0.551 19.774 1.00 85.50 88 TYR A C 1
ATOM 709 O O . TYR A 1 88 ? -4.347 -0.899 18.695 1.00 85.50 88 TYR A O 1
ATOM 717 N N . GLY A 1 89 ? -5.684 -1.315 20.454 1.00 85.19 89 GLY A N 1
ATOM 718 C CA . GLY A 1 89 ? -6.119 -2.626 19.973 1.00 85.19 89 GLY A CA 1
ATOM 719 C C . GLY A 1 89 ? -6.843 -2.537 18.631 1.00 85.19 89 GLY A C 1
ATOM 720 O O . GLY A 1 89 ? -6.549 -3.308 17.723 1.00 85.19 89 GLY A O 1
ATOM 721 N N . LYS A 1 90 ? -7.726 -1.545 18.458 1.00 84.12 90 LYS A N 1
ATOM 722 C CA . LYS A 1 90 ? -8.392 -1.307 17.169 1.00 84.12 90 LYS A CA 1
ATOM 723 C C . LYS A 1 90 ? -7.418 -0.915 16.067 1.00 84.12 90 LYS A C 1
ATOM 725 O O . LYS A 1 90 ? -7.551 -1.424 14.963 1.00 84.12 90 LYS A O 1
ATOM 730 N N . GLY A 1 91 ? -6.436 -0.068 16.369 1.00 87.94 91 GLY A N 1
ATOM 731 C CA . GLY A 1 91 ? -5.404 0.321 15.412 1.00 87.94 91 GLY A CA 1
ATOM 732 C C . GLY A 1 91 ? -4.570 -0.868 14.940 1.00 87.94 91 GLY A C 1
ATOM 733 O O . GLY A 1 91 ? -4.303 -0.982 13.749 1.00 87.94 91 GLY A O 1
ATOM 734 N N . ILE A 1 92 ? -4.206 -1.783 15.848 1.00 91.50 92 ILE A N 1
ATOM 735 C CA . ILE A 1 92 ? -3.493 -3.021 15.492 1.00 91.50 92 ILE A CA 1
ATOM 736 C C . ILE A 1 92 ? -4.371 -3.901 14.600 1.00 91.50 92 ILE A C 1
ATOM 738 O O . ILE A 1 92 ? -3.923 -4.345 13.547 1.00 91.50 92 ILE A O 1
ATOM 742 N N . ILE A 1 93 ? -5.630 -4.126 14.989 1.00 90.69 93 ILE A N 1
ATOM 743 C CA . ILE A 1 93 ? -6.567 -4.946 14.208 1.00 90.69 93 ILE A CA 1
ATOM 744 C C . ILE A 1 93 ? -6.777 -4.343 12.812 1.00 90.69 93 ILE A C 1
ATOM 746 O O . ILE A 1 93 ? -6.711 -5.065 11.821 1.00 90.69 93 ILE A O 1
ATOM 750 N N . ALA A 1 94 ? -6.973 -3.027 12.717 1.00 91.25 94 ALA A N 1
ATOM 751 C CA . ALA A 1 94 ? -7.130 -2.332 11.446 1.00 91.25 94 ALA A CA 1
ATOM 752 C C . ALA A 1 94 ? -5.883 -2.467 10.565 1.00 91.25 94 ALA A C 1
ATOM 754 O O . ALA A 1 94 ? -6.009 -2.816 9.393 1.00 91.25 94 ALA A O 1
ATOM 755 N N . ALA A 1 95 ? -4.689 -2.260 11.129 1.00 92.44 95 ALA A N 1
ATOM 756 C CA . ALA A 1 95 ? -3.428 -2.427 10.416 1.00 92.44 95 ALA A CA 1
ATOM 757 C C . ALA A 1 95 ? -3.272 -3.847 9.854 1.00 92.44 95 ALA A C 1
ATOM 759 O O . ALA A 1 95 ? -2.968 -3.995 8.672 1.00 92.44 95 ALA A O 1
ATOM 760 N N . ILE A 1 96 ? -3.550 -4.876 10.665 1.00 92.81 96 ILE A N 1
ATOM 761 C CA . ILE A 1 96 ? -3.484 -6.284 10.250 1.00 92.81 96 ILE A CA 1
ATOM 762 C C . ILE A 1 96 ? -4.471 -6.561 9.114 1.00 92.81 96 ILE A C 1
ATOM 764 O O . ILE A 1 96 ? -4.064 -7.067 8.074 1.00 92.81 96 ILE A O 1
ATOM 768 N N . ILE A 1 97 ? -5.751 -6.212 9.279 1.00 92.38 97 ILE A N 1
ATOM 769 C CA . ILE A 1 97 ? -6.787 -6.507 8.276 1.00 92.38 97 ILE A CA 1
ATOM 770 C C . ILE A 1 97 ? -6.502 -5.772 6.959 1.00 92.38 97 ILE A C 1
ATOM 772 O O . ILE A 1 97 ? -6.702 -6.343 5.890 1.00 92.38 97 ILE A O 1
ATOM 776 N N . CYS A 1 98 ? -5.993 -4.536 7.015 1.00 90.75 98 CYS A N 1
ATOM 777 C CA . CYS A 1 98 ? -5.670 -3.755 5.820 1.00 90.75 98 CYS A CA 1
ATOM 778 C C . CYS A 1 98 ? -4.571 -4.400 4.967 1.00 90.75 98 CYS A C 1
ATOM 780 O O . CYS A 1 98 ? -4.686 -4.388 3.742 1.00 90.75 98 CYS A O 1
ATOM 782 N N . VAL A 1 99 ? -3.534 -4.968 5.593 1.00 92.00 99 VAL A N 1
ATOM 783 C CA . VAL A 1 99 ? -2.405 -5.588 4.876 1.00 92.00 99 VAL A CA 1
ATOM 784 C C . VAL A 1 99 ? -2.595 -7.080 4.617 1.00 92.00 99 VAL A C 1
ATOM 786 O O . VAL A 1 99 ? -1.855 -7.645 3.816 1.00 92.00 99 VAL A O 1
ATOM 789 N N . LEU A 1 100 ? -3.577 -7.725 5.255 1.00 90.50 100 LEU A N 1
ATOM 790 C CA . LEU A 1 100 ? -3.795 -9.170 5.172 1.00 90.50 100 LEU A CA 1
ATOM 791 C C . LEU A 1 100 ? -3.921 -9.696 3.730 1.00 90.50 100 LEU A C 1
ATOM 793 O O . LEU A 1 100 ? -3.263 -10.694 3.437 1.00 90.50 100 LEU A O 1
ATOM 797 N N . PRO A 1 101 ? -4.674 -9.057 2.806 1.00 85.88 101 PRO A N 1
ATOM 798 C CA . PRO A 1 101 ? -4.770 -9.548 1.431 1.00 85.88 101 PRO A CA 1
ATOM 799 C C . PRO A 1 101 ? -3.406 -9.577 0.730 1.00 85.88 101 PRO A C 1
ATOM 801 O O . PRO A 1 101 ? -3.014 -10.594 0.162 1.00 85.88 101 PRO A O 1
ATOM 804 N N . ALA A 1 102 ? -2.640 -8.488 0.825 1.00 85.50 102 ALA A N 1
ATOM 805 C CA . ALA A 1 102 ? -1.314 -8.390 0.220 1.00 85.50 102 ALA A CA 1
ATOM 806 C C . ALA A 1 102 ? -0.284 -9.289 0.923 1.00 85.50 102 ALA A C 1
ATOM 808 O O . ALA A 1 102 ? 0.561 -9.893 0.262 1.00 85.50 102 ALA A O 1
ATOM 809 N N . GLY A 1 103 ? -0.383 -9.439 2.246 1.00 86.31 103 GLY A N 1
ATOM 810 C CA . GLY A 1 103 ? 0.434 -10.363 3.028 1.00 86.31 103 GLY A CA 1
ATOM 811 C C . GLY A 1 103 ? 0.200 -11.817 2.625 1.00 86.31 103 GLY A C 1
ATOM 812 O O . GLY A 1 103 ? 1.163 -12.555 2.435 1.00 86.31 103 GLY A O 1
ATOM 813 N N . PHE A 1 104 ? -1.058 -12.211 2.403 1.00 86.75 104 PHE A N 1
ATOM 814 C CA . PHE A 1 104 ? -1.406 -13.547 1.919 1.00 86.75 104 PHE A CA 1
ATOM 815 C C . PHE A 1 104 ? -0.753 -13.841 0.563 1.00 86.75 104 PHE A C 1
ATOM 817 O O . PHE A 1 104 ? -0.053 -14.846 0.429 1.00 86.75 104 PHE A O 1
ATOM 824 N N . PHE A 1 105 ? -0.905 -12.943 -0.419 1.00 82.19 105 PHE A N 1
ATOM 825 C CA . PHE A 1 105 ? -0.271 -13.112 -1.731 1.00 82.19 105 PHE A CA 1
ATOM 826 C C . PHE A 1 105 ? 1.261 -13.074 -1.651 1.00 82.19 105 PHE A C 1
ATOM 828 O O . PHE A 1 105 ? 1.925 -13.850 -2.332 1.00 82.19 105 PHE A O 1
ATOM 835 N N . THR A 1 106 ? 1.828 -12.256 -0.760 1.00 80.69 106 THR A N 1
ATOM 836 C CA . THR A 1 106 ? 3.279 -12.196 -0.531 1.00 80.69 106 THR A CA 1
ATOM 837 C C . THR A 1 106 ? 3.816 -13.520 0.017 1.00 80.69 106 THR A C 1
ATOM 839 O O . THR A 1 106 ? 4.762 -14.066 -0.550 1.00 80.69 106 THR A O 1
ATOM 842 N N . ILE A 1 107 ? 3.199 -14.085 1.060 1.00 83.75 107 ILE A N 1
ATOM 843 C CA . ILE A 1 107 ? 3.587 -15.389 1.628 1.00 83.75 107 ILE A CA 1
ATOM 844 C C . ILE A 1 107 ? 3.454 -16.481 0.569 1.00 83.75 107 ILE A C 1
ATOM 846 O O . ILE A 1 107 ? 4.375 -17.271 0.365 1.00 83.75 107 ILE A O 1
ATOM 850 N N . LEU A 1 108 ? 2.330 -16.497 -0.147 1.00 79.06 108 LEU A N 1
ATOM 851 C CA . LEU A 1 108 ? 2.086 -17.478 -1.194 1.00 79.06 108 LEU A CA 1
ATOM 852 C C . LEU A 1 108 ? 3.133 -17.364 -2.318 1.00 79.06 108 LEU A C 1
ATOM 854 O O . LEU A 1 108 ? 3.612 -18.385 -2.805 1.00 79.06 108 LEU A O 1
ATOM 858 N N . SER A 1 109 ? 3.557 -16.144 -2.676 1.00 74.62 109 SER A N 1
ATOM 859 C CA . SER A 1 109 ? 4.598 -15.917 -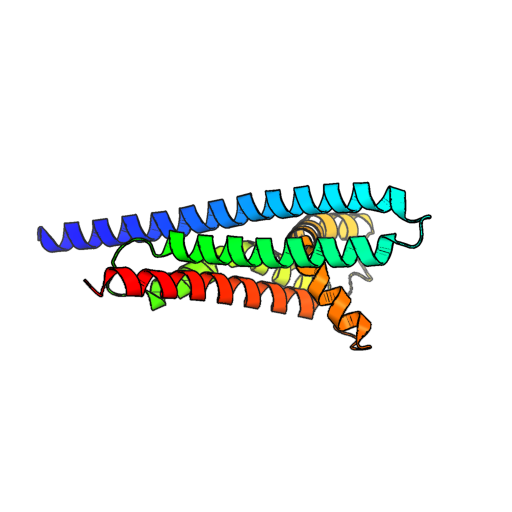3.689 1.00 74.62 109 SER A CA 1
ATOM 860 C C . SER A 1 109 ? 5.958 -16.459 -3.248 1.00 74.62 109 SER A C 1
ATOM 862 O O . SER A 1 109 ? 6.681 -17.031 -4.056 1.00 74.62 109 SER A O 1
ATOM 864 N N . GLN A 1 110 ? 6.284 -16.342 -1.958 1.00 76.94 110 GLN A N 1
ATOM 865 C CA . GLN A 1 110 ? 7.538 -16.835 -1.389 1.00 76.94 110 GLN A CA 1
ATOM 866 C C . GLN A 1 110 ? 7.546 -18.366 -1.291 1.00 76.94 110 GLN A C 1
ATOM 868 O O . GLN A 1 110 ? 8.553 -18.989 -1.613 1.00 76.94 110 GLN A O 1
ATOM 873 N N . VAL A 1 111 ? 6.420 -18.981 -0.908 1.00 76.62 111 VAL A N 1
ATOM 874 C CA . VAL A 1 111 ? 6.287 -20.447 -0.839 1.00 76.62 111 VAL A CA 1
ATOM 875 C C . VAL A 1 111 ? 6.355 -21.065 -2.238 1.00 76.62 111 VAL A C 1
ATOM 877 O O . VAL A 1 111 ? 7.077 -22.040 -2.450 1.00 76.62 111 VAL A O 1
ATOM 880 N N . LEU A 1 112 ? 5.641 -20.490 -3.209 1.00 72.12 112 LEU A N 1
ATOM 881 C CA . LEU A 1 112 ? 5.592 -21.012 -4.579 1.00 72.12 112 LEU A CA 1
ATOM 882 C C . LEU A 1 112 ? 6.812 -20.619 -5.426 1.00 72.12 112 LEU A C 1
ATOM 884 O O . LEU A 1 112 ? 7.093 -21.289 -6.412 1.00 72.12 112 LEU A O 1
ATOM 888 N N . GLY A 1 113 ? 7.545 -19.568 -5.044 1.00 61.69 113 GLY A N 1
ATOM 889 C CA . GLY A 1 113 ? 8.782 -19.116 -5.694 1.00 61.69 113 GLY A CA 1
ATOM 890 C C . GLY A 1 113 ? 10.013 -19.997 -5.428 1.00 61.69 113 GLY A C 1
ATOM 891 O O . GLY A 1 113 ? 11.085 -19.729 -5.971 1.00 61.69 113 GLY A O 1
ATOM 892 N N . THR A 1 114 ? 9.876 -21.048 -4.612 1.00 52.66 114 THR A N 1
ATOM 893 C CA . THR A 1 114 ? 10.872 -22.120 -4.414 1.00 52.66 114 THR A CA 1
ATOM 894 C C . THR A 1 114 ? 11.122 -22.832 -5.758 1.00 52.66 114 THR A C 1
ATOM 896 O O . THR A 1 114 ? 10.153 -23.088 -6.470 1.00 52.66 114 THR A O 1
ATOM 899 N N . PRO A 1 115 ? 12.378 -23.128 -6.164 1.00 51.84 115 PRO A N 1
ATOM 900 C CA . PRO A 1 115 ? 12.766 -23.318 -7.565 1.00 51.84 115 PRO A CA 1
ATOM 901 C C . PRO A 1 115 ? 11.859 -24.278 -8.336 1.00 51.84 115 PRO A C 1
ATOM 903 O O . PRO A 1 115 ? 11.903 -25.500 -8.182 1.00 51.84 115 PRO A O 1
ATOM 906 N N . ILE A 1 116 ? 11.082 -23.679 -9.238 1.00 49.91 116 ILE A N 1
ATOM 907 C CA . ILE A 1 116 ? 10.099 -24.294 -10.136 1.00 49.91 116 ILE A CA 1
ATOM 908 C C . ILE A 1 116 ? 10.813 -24.971 -11.327 1.00 49.91 116 ILE A C 1
ATOM 910 O O . ILE A 1 116 ? 10.264 -25.139 -12.411 1.00 49.91 116 ILE A O 1
ATOM 914 N N . ASN A 1 117 ? 12.062 -25.403 -11.135 1.00 50.25 117 ASN A N 1
ATOM 915 C CA . ASN A 1 117 ? 12.957 -25.918 -12.179 1.00 50.25 117 ASN A CA 1
ATOM 916 C C . ASN A 1 117 ? 12.474 -27.255 -12.782 1.00 50.25 117 ASN A C 1
ATOM 918 O O . ASN A 1 117 ? 13.159 -27.848 -13.607 1.00 50.25 117 ASN A O 1
ATOM 922 N N . LYS A 1 118 ? 11.322 -27.763 -12.328 1.00 53.97 118 LYS A N 1
ATOM 923 C CA . LYS A 1 118 ? 10.709 -29.031 -12.738 1.00 53.97 118 LYS A CA 1
ATOM 924 C C . LYS A 1 118 ? 9.260 -28.888 -13.209 1.00 53.97 118 LYS A C 1
ATOM 926 O O . LYS A 1 118 ? 8.605 -29.904 -13.420 1.00 53.97 118 LYS A O 1
ATOM 931 N N . VAL A 1 119 ? 8.732 -27.670 -13.324 1.00 63.47 119 VAL A N 1
ATOM 932 C CA . VAL A 1 119 ? 7.313 -27.457 -13.646 1.00 63.47 119 VAL A CA 1
ATOM 933 C C . VAL A 1 119 ? 7.180 -26.762 -14.991 1.00 63.47 119 VAL A C 1
ATOM 935 O O . VAL A 1 119 ? 7.996 -25.910 -15.329 1.00 63.47 119 VAL A O 1
ATOM 938 N N . SER A 1 120 ? 6.161 -27.160 -15.754 1.00 72.75 120 SER A N 1
ATOM 939 C CA . SER A 1 120 ? 5.910 -26.651 -17.103 1.00 72.75 120 SER A CA 1
ATOM 940 C C . SER A 1 120 ? 5.725 -25.129 -17.133 1.00 72.75 120 SER A C 1
ATOM 942 O O . SER A 1 120 ? 5.205 -24.546 -16.176 1.00 72.75 120 SER A O 1
ATOM 944 N N . ASP A 1 121 ? 6.065 -24.505 -18.261 1.00 68.44 121 ASP A N 1
ATOM 945 C CA . ASP A 1 121 ? 5.912 -23.061 -18.489 1.00 68.44 121 ASP A CA 1
ATOM 946 C C . ASP A 1 121 ? 4.472 -22.580 -18.245 1.00 68.44 121 ASP A C 1
ATOM 948 O O . ASP A 1 121 ? 4.246 -21.511 -17.679 1.00 68.44 121 ASP A O 1
ATOM 952 N N . PHE A 1 122 ? 3.474 -23.406 -18.581 1.00 65.31 122 PHE A N 1
ATOM 953 C CA . PHE A 1 122 ? 2.066 -23.117 -18.301 1.00 65.31 122 PHE A CA 1
ATOM 954 C C . PHE A 1 122 ? 1.779 -23.028 -16.796 1.00 65.31 122 PHE A C 1
ATOM 956 O O . PHE A 1 122 ? 1.018 -22.173 -16.344 1.00 65.31 122 PHE A O 1
ATOM 963 N N . THR A 1 123 ? 2.394 -23.887 -15.984 1.00 70.12 123 THR A N 1
ATOM 964 C CA . THR A 1 123 ? 2.233 -23.838 -14.527 1.00 70.12 123 THR A CA 1
ATOM 965 C C . THR A 1 123 ? 2.943 -22.627 -13.928 1.00 70.12 123 THR A C 1
ATOM 967 O O . THR A 1 123 ? 2.378 -21.972 -13.056 1.00 70.12 123 THR A O 1
ATOM 970 N N . GLN A 1 124 ? 4.131 -22.279 -14.430 1.00 66.50 124 GLN A N 1
ATOM 971 C CA . GLN A 1 124 ? 4.834 -21.055 -14.034 1.00 66.50 124 GLN A CA 1
ATOM 972 C C . GLN A 1 124 ? 4.005 -19.803 -14.352 1.00 66.50 124 GLN A C 1
ATOM 974 O O . GLN A 1 124 ? 3.849 -18.927 -13.500 1.00 66.50 124 GLN A O 1
ATOM 979 N N . TRP A 1 125 ? 3.399 -19.757 -15.540 1.00 65.19 125 TRP A N 1
ATOM 980 C CA . TRP A 1 125 ? 2.496 -18.687 -15.956 1.00 65.19 125 TRP A CA 1
ATOM 981 C C . TRP A 1 125 ? 1.288 -18.561 -15.021 1.00 65.19 125 TRP A C 1
ATOM 983 O O . TRP A 1 125 ? 1.012 -17.481 -14.503 1.00 65.19 125 TRP A O 1
ATOM 993 N N . ASN A 1 126 ? 0.602 -19.664 -14.712 1.00 70.75 126 ASN A N 1
ATOM 994 C CA . ASN A 1 126 ? -0.539 -19.633 -13.793 1.00 70.75 126 ASN A CA 1
ATOM 995 C C . ASN A 1 126 ? -0.152 -19.185 -12.374 1.00 70.75 126 ASN A C 1
ATOM 997 O O . ASN A 1 126 ? -0.878 -18.396 -11.773 1.00 70.75 126 ASN A O 1
ATOM 1001 N N . ILE A 1 127 ? 0.998 -19.624 -11.850 1.00 71.25 127 ILE A N 1
ATOM 1002 C CA . ILE A 1 127 ? 1.509 -19.182 -10.539 1.00 71.25 127 ILE A CA 1
ATOM 1003 C C . ILE A 1 127 ? 1.792 -17.673 -10.550 1.00 71.25 127 ILE A C 1
ATOM 1005 O O . ILE A 1 127 ? 1.441 -16.967 -9.598 1.00 71.25 127 ILE A O 1
ATOM 1009 N N . PHE A 1 128 ? 2.361 -17.153 -11.642 1.00 69.50 128 PHE A N 1
ATOM 1010 C CA . PHE A 1 128 ? 2.573 -15.719 -11.805 1.00 69.50 128 PHE A CA 1
ATOM 1011 C C . PHE A 1 128 ? 1.249 -14.948 -11.764 1.00 69.50 128 PHE A C 1
ATOM 1013 O O . PHE A 1 128 ? 1.129 -14.030 -10.964 1.00 69.50 128 PHE A O 1
ATOM 1020 N N . TYR A 1 129 ? 0.230 -15.316 -12.542 1.00 67.88 129 TYR A N 1
ATOM 1021 C CA . TYR A 1 129 ? -1.041 -14.571 -12.545 1.00 67.88 129 TYR A CA 1
ATOM 1022 C C . TYR A 1 129 ? -1.858 -14.739 -11.263 1.00 67.88 129 TYR A C 1
ATOM 1024 O O . TYR A 1 129 ? -2.516 -13.794 -10.833 1.00 67.88 129 TYR A O 1
ATOM 1032 N N . MET A 1 130 ? -1.801 -15.913 -10.635 1.00 70.50 130 MET A N 1
ATOM 1033 C CA . MET A 1 130 ? -2.537 -16.192 -9.404 1.00 70.50 130 MET A CA 1
ATOM 1034 C C . MET A 1 130 ? -1.943 -15.456 -8.197 1.00 70.50 130 MET A C 1
ATOM 1036 O O . MET A 1 130 ? -2.682 -15.073 -7.293 1.00 70.50 130 MET A O 1
ATOM 1040 N N . VAL A 1 131 ? -0.618 -15.261 -8.168 1.00 70.81 131 VAL A N 1
ATOM 1041 C CA . VAL A 1 131 ? 0.081 -14.823 -6.950 1.00 70.81 131 VAL A CA 1
ATOM 1042 C C . VAL A 1 131 ? 1.080 -13.695 -7.197 1.00 70.81 131 VAL A C 1
ATOM 1044 O O . VAL A 1 131 ? 1.090 -12.704 -6.465 1.00 70.81 131 VAL A O 1
ATOM 1047 N N . GLY A 1 132 ? 1.894 -13.798 -8.246 1.00 59.81 132 GLY A N 1
ATOM 1048 C CA . GLY A 1 132 ? 2.878 -12.773 -8.610 1.00 59.81 132 GLY A CA 1
ATOM 1049 C C . GLY A 1 132 ? 2.249 -11.457 -9.080 1.00 59.81 132 GLY A C 1
ATOM 1050 O O . GLY A 1 132 ? 2.667 -10.390 -8.641 1.00 59.81 132 GLY A O 1
ATOM 1051 N N . GLY A 1 133 ? 1.211 -11.517 -9.915 1.00 66.81 133 GLY A N 1
ATOM 1052 C CA . GLY A 1 133 ? 0.492 -10.368 -10.462 1.00 66.81 133 GLY A CA 1
ATOM 1053 C C . GLY A 1 133 ? -0.142 -9.500 -9.373 1.00 66.81 133 GLY A C 1
ATOM 1054 O O . GLY A 1 133 ? 0.200 -8.320 -9.292 1.00 66.81 133 GLY A O 1
ATOM 1055 N N . PRO A 1 134 ? -0.993 -10.061 -8.491 1.00 71.88 134 PRO A N 1
ATOM 1056 C CA . PRO A 1 134 ? -1.566 -9.332 -7.359 1.00 71.88 134 PRO A CA 1
ATOM 1057 C C . PRO A 1 134 ? -0.506 -8.708 -6.442 1.00 71.88 134 PRO A C 1
ATOM 1059 O O . PRO A 1 134 ? -0.648 -7.557 -6.027 1.00 71.88 134 PRO A O 1
ATOM 1062 N N . THR A 1 135 ? 0.586 -9.434 -6.184 1.00 70.38 135 THR A N 1
ATOM 1063 C CA . THR A 1 135 ? 1.707 -8.949 -5.368 1.00 70.38 135 THR A CA 1
ATOM 1064 C C . THR A 1 135 ? 2.381 -7.746 -6.038 1.00 70.38 135 THR A C 1
ATOM 1066 O O . THR A 1 135 ? 2.390 -6.650 -5.483 1.00 70.38 135 THR A O 1
ATOM 1069 N N . LEU A 1 136 ? 2.869 -7.893 -7.276 1.00 67.56 136 LEU A N 1
ATOM 1070 C CA . LEU A 1 136 ? 3.526 -6.816 -8.033 1.00 67.56 136 LEU A CA 1
ATOM 1071 C C . LEU A 1 136 ? 2.631 -5.588 -8.215 1.00 67.56 136 LEU A C 1
ATOM 1073 O O . LEU A 1 136 ? 3.103 -4.453 -8.121 1.00 67.56 136 LEU A O 1
ATOM 1077 N N . PHE A 1 137 ? 1.341 -5.814 -8.452 1.00 72.38 137 PHE A N 1
ATOM 1078 C CA . PHE A 1 137 ? 0.347 -4.760 -8.566 1.00 72.38 137 PHE A CA 1
ATOM 1079 C C . PHE A 1 137 ? 0.281 -3.933 -7.276 1.00 72.38 137 PHE A C 1
ATOM 1081 O O . PHE A 1 137 ? 0.439 -2.714 -7.321 1.00 72.38 137 PHE A O 1
ATOM 1088 N N . TRP A 1 138 ? 0.163 -4.579 -6.114 1.00 79.69 138 TRP A N 1
ATOM 1089 C CA . TRP A 1 138 ? 0.075 -3.887 -4.826 1.00 79.69 138 TRP A CA 1
ATOM 1090 C C . TRP A 1 138 ? 1.327 -3.054 -4.495 1.00 79.69 138 TRP A C 1
ATOM 1092 O O . TRP A 1 138 ? 1.220 -1.995 -3.875 1.00 79.69 138 TRP A O 1
ATOM 1102 N N . HIS A 1 139 ? 2.510 -3.470 -4.953 1.00 78.50 139 HIS A N 1
ATOM 1103 C CA . HIS A 1 139 ? 3.769 -2.774 -4.657 1.00 78.50 139 HIS A CA 1
ATOM 1104 C C . HIS A 1 139 ? 4.082 -1.573 -5.549 1.00 78.50 139 HIS A C 1
ATOM 1106 O O . HIS A 1 139 ? 4.956 -0.777 -5.206 1.00 78.50 139 HIS A O 1
ATOM 1112 N N . ARG A 1 140 ? 3.384 -1.402 -6.674 1.00 77.00 140 ARG A N 1
ATOM 1113 C CA . ARG A 1 140 ? 3.723 -0.384 -7.680 1.00 77.00 140 ARG A CA 1
ATOM 1114 C C . ARG A 1 140 ? 3.813 1.058 -7.146 1.00 77.00 140 ARG A C 1
ATOM 1116 O O . ARG A 1 140 ? 4.765 1.744 -7.520 1.00 77.00 140 ARG A O 1
ATOM 1123 N N . PRO A 1 141 ? 2.932 1.532 -6.246 1.00 76.44 141 PRO A N 1
ATOM 1124 C CA . PRO A 1 141 ? 3.028 2.878 -5.673 1.00 76.44 141 PRO A CA 1
ATOM 1125 C C . PRO A 1 141 ? 4.259 3.071 -4.772 1.00 76.44 141 PRO A C 1
ATOM 1127 O O . PRO A 1 141 ? 4.660 4.196 -4.498 1.00 76.44 141 PRO A O 1
ATOM 1130 N N . PHE A 1 142 ? 4.889 1.974 -4.342 1.00 80.25 142 PHE A N 1
ATOM 1131 C CA . PHE A 1 142 ? 6.087 1.957 -3.503 1.00 80.25 142 PHE A CA 1
ATOM 1132 C C . PHE A 1 142 ? 7.381 1.728 -4.296 1.00 80.25 142 PHE A C 1
ATOM 1134 O O . PHE A 1 142 ? 8.456 1.623 -3.704 1.00 80.25 142 PHE A O 1
ATOM 1141 N N . SER A 1 143 ? 7.310 1.687 -5.633 1.00 77.62 143 SER A N 1
ATOM 1142 C CA . SER A 1 143 ? 8.477 1.471 -6.507 1.00 77.62 143 SER A CA 1
ATOM 1143 C C . SER A 1 143 ? 9.596 2.491 -6.265 1.00 77.62 143 SER A C 1
ATOM 1145 O O . SER A 1 143 ? 10.768 2.166 -6.436 1.00 77.62 143 SER A O 1
ATOM 1147 N N . PHE A 1 144 ? 9.244 3.696 -5.800 1.00 74.06 144 PHE A N 1
ATOM 1148 C CA . PHE A 1 144 ? 10.194 4.738 -5.408 1.00 74.06 144 PHE A CA 1
ATOM 1149 C C . PHE A 1 144 ? 11.210 4.267 -4.356 1.00 74.06 144 PHE A C 1
ATOM 1151 O O . PHE A 1 144 ? 12.394 4.571 -4.462 1.00 74.06 144 PHE A O 1
ATOM 1158 N N . VAL A 1 145 ? 10.775 3.478 -3.365 1.00 69.12 145 VAL A N 1
ATOM 1159 C CA . VAL A 1 145 ? 11.663 2.963 -2.307 1.00 69.12 145 VAL A CA 1
ATOM 1160 C C . VAL A 1 145 ? 12.731 2.048 -2.914 1.00 69.12 145 VAL A C 1
ATOM 1162 O O . VAL A 1 145 ? 13.892 2.097 -2.519 1.00 69.12 145 VAL A O 1
ATOM 1165 N N . GLY A 1 146 ? 12.353 1.248 -3.917 1.00 67.69 146 GLY A N 1
ATOM 1166 C CA . GLY A 1 146 ? 13.285 0.395 -4.653 1.00 67.69 146 GLY A CA 1
ATOM 1167 C C . GLY A 1 146 ? 14.298 1.198 -5.468 1.00 67.69 146 GLY A C 1
ATOM 1168 O O . GLY A 1 146 ? 15.478 0.863 -5.453 1.00 67.69 146 GLY A O 1
ATOM 1169 N N . GLU A 1 147 ? 13.867 2.283 -6.120 1.00 71.50 147 GLU A N 1
ATOM 1170 C CA . GLU A 1 147 ? 14.769 3.176 -6.865 1.00 71.50 147 GLU A CA 1
ATOM 1171 C C . GLU A 1 147 ? 15.787 3.867 -5.941 1.00 71.50 147 GLU A C 1
ATOM 1173 O O . GLU A 1 147 ? 16.973 3.914 -6.269 1.00 71.50 147 GLU A O 1
ATOM 1178 N N . LEU A 1 148 ? 15.364 4.324 -4.755 1.00 70.00 148 LEU A N 1
ATOM 1179 C CA . LEU A 1 148 ? 16.265 4.911 -3.753 1.00 70.00 148 LEU A CA 1
ATOM 1180 C C . LEU A 1 148 ? 17.315 3.915 -3.244 1.00 70.00 148 LEU A C 1
ATOM 1182 O O . LEU A 1 148 ? 18.469 4.277 -3.028 1.00 70.00 148 LEU A O 1
ATOM 1186 N N . ILE A 1 149 ? 16.920 2.661 -3.026 1.00 66.62 149 ILE A N 1
ATOM 1187 C CA . ILE A 1 149 ? 17.802 1.622 -2.486 1.00 66.62 149 ILE A CA 1
ATOM 1188 C C . ILE A 1 149 ? 18.782 1.117 -3.552 1.00 66.62 149 ILE A C 1
ATOM 1190 O O . ILE A 1 149 ? 19.977 0.998 -3.274 1.00 66.62 149 ILE A O 1
ATOM 1194 N N . ALA A 1 150 ? 18.305 0.884 -4.778 1.00 64.44 150 ALA A N 1
ATOM 1195 C CA . ALA A 1 150 ? 19.145 0.469 -5.901 1.00 64.44 150 ALA A CA 1
ATOM 1196 C C . ALA A 1 150 ? 20.181 1.544 -6.272 1.00 64.44 150 ALA A C 1
ATOM 1198 O O . ALA A 1 150 ? 21.325 1.210 -6.574 1.00 64.44 150 ALA A O 1
ATOM 1199 N N . GLY A 1 151 ? 19.820 2.830 -6.173 1.00 59.47 151 GLY A N 1
ATOM 1200 C CA . GLY A 1 151 ? 20.750 3.947 -6.372 1.00 59.47 151 GLY A CA 1
ATOM 1201 C C . GLY A 1 151 ? 21.911 3.995 -5.369 1.00 59.47 151 GLY A C 1
ATOM 1202 O O . GLY A 1 151 ? 22.943 4.588 -5.666 1.00 59.47 151 GLY A O 1
ATOM 1203 N N . ASN A 1 152 ? 21.782 3.329 -4.215 1.00 60.06 152 ASN A N 1
ATOM 1204 C CA . ASN A 1 152 ? 22.811 3.254 -3.173 1.00 60.06 152 ASN A CA 1
ATOM 1205 C C . ASN A 1 152 ? 23.686 1.982 -3.254 1.00 60.06 152 ASN A C 1
ATOM 1207 O O . ASN A 1 152 ? 24.377 1.663 -2.288 1.00 60.06 152 ASN A O 1
ATOM 1211 N N . ASN A 1 153 ? 23.660 1.232 -4.369 1.00 57.41 153 ASN A N 1
ATOM 1212 C CA . ASN A 1 153 ? 24.367 -0.054 -4.550 1.00 57.41 153 ASN A CA 1
ATOM 1213 C C . ASN A 1 153 ? 24.012 -1.139 -3.512 1.00 57.41 153 ASN A C 1
ATOM 1215 O O . ASN A 1 153 ? 24.744 -2.116 -3.337 1.00 57.41 153 ASN A O 1
ATOM 1219 N N . LEU A 1 154 ? 22.875 -1.004 -2.828 1.00 59.09 154 LEU A N 1
ATOM 1220 C CA . LEU A 1 154 ? 22.381 -2.019 -1.909 1.00 59.09 154 LEU A CA 1
ATOM 1221 C C . LEU A 1 154 ? 21.541 -3.029 -2.699 1.00 59.09 154 LEU A C 1
ATOM 1223 O O . LEU A 1 154 ? 20.413 -2.744 -3.098 1.00 59.09 154 LEU A O 1
ATOM 1227 N N . ASN A 1 155 ? 22.090 -4.224 -2.925 1.00 56.28 155 ASN A N 1
ATOM 1228 C CA . ASN A 1 155 ? 21.379 -5.331 -3.569 1.00 56.28 155 ASN A CA 1
ATOM 1229 C C . ASN A 1 155 ? 20.336 -5.928 -2.608 1.00 56.28 155 ASN A C 1
ATOM 1231 O O . ASN A 1 155 ? 20.568 -6.944 -1.952 1.00 56.28 155 ASN A O 1
ATOM 1235 N N . PHE A 1 156 ? 19.178 -5.280 -2.498 1.00 60.31 156 PHE A N 1
ATOM 1236 C CA . PHE A 1 156 ? 18.044 -5.824 -1.760 1.00 60.31 156 PHE A CA 1
ATOM 1237 C C . PHE A 1 156 ? 17.274 -6.831 -2.613 1.00 60.31 156 PHE A C 1
ATOM 1239 O O . PHE A 1 156 ? 16.902 -6.566 -3.754 1.00 60.31 156 PHE A O 1
ATOM 1246 N N . ASN A 1 157 ? 16.988 -7.991 -2.025 1.00 66.38 157 ASN A N 1
ATOM 1247 C CA . ASN A 1 157 ? 16.090 -8.972 -2.617 1.00 66.38 157 ASN A CA 1
ATOM 1248 C C . ASN A 1 157 ? 14.680 -8.362 -2.750 1.00 66.38 157 ASN A C 1
ATOM 1250 O O . ASN A 1 157 ? 14.163 -7.785 -1.789 1.00 66.38 157 ASN A O 1
ATOM 1254 N N . GLY A 1 158 ? 14.042 -8.526 -3.915 1.00 65.44 158 GLY A N 1
ATOM 1255 C CA . GLY A 1 158 ? 12.681 -8.053 -4.177 1.00 65.44 158 GLY A CA 1
ATOM 1256 C C . GLY A 1 158 ? 11.676 -8.472 -3.100 1.00 65.44 158 GLY A C 1
ATOM 1257 O O . GLY A 1 158 ? 10.843 -7.660 -2.718 1.00 65.44 158 GLY A O 1
ATOM 1258 N N . TYR A 1 159 ? 11.818 -9.667 -2.513 1.00 69.44 159 TYR A N 1
ATOM 1259 C CA . TYR A 1 159 ? 10.961 -10.139 -1.417 1.00 69.44 159 TYR A CA 1
ATOM 1260 C C . TYR A 1 159 ? 11.078 -9.305 -0.131 1.00 69.44 159 TYR A C 1
ATOM 1262 O O . TYR A 1 159 ? 10.084 -9.110 0.567 1.00 69.44 159 TYR A O 1
ATOM 1270 N N . ILE A 1 160 ? 12.265 -8.770 0.178 1.00 74.38 160 ILE A N 1
ATOM 1271 C CA . ILE A 1 160 ? 12.475 -7.911 1.355 1.00 74.38 160 ILE A CA 1
ATOM 1272 C C . ILE A 1 160 ? 11.732 -6.584 1.171 1.00 74.38 160 ILE A C 1
ATOM 1274 O O . ILE A 1 160 ? 11.100 -6.098 2.107 1.00 74.38 160 ILE A O 1
ATOM 1278 N N . MET A 1 161 ? 11.730 -6.041 -0.049 1.00 76.00 161 MET A N 1
ATOM 1279 C CA . MET A 1 161 ? 10.980 -4.827 -0.383 1.00 76.00 161 MET A CA 1
ATOM 1280 C C . MET A 1 161 ? 9.472 -5.007 -0.193 1.00 76.00 161 MET A C 1
ATOM 1282 O O . MET A 1 161 ? 8.804 -4.093 0.293 1.00 76.00 161 MET A O 1
ATOM 1286 N N . LEU A 1 162 ? 8.933 -6.188 -0.518 1.00 77.94 162 LEU A N 1
ATOM 1287 C CA . LEU A 1 162 ? 7.513 -6.484 -0.296 1.00 77.94 162 LEU A CA 1
ATOM 1288 C C . LEU A 1 162 ? 7.165 -6.405 1.194 1.00 77.94 162 LEU A C 1
ATOM 1290 O O . LEU A 1 162 ? 6.210 -5.729 1.575 1.00 77.94 162 LEU A O 1
ATOM 1294 N N . ASN A 1 163 ? 7.993 -7.029 2.034 1.00 82.88 163 ASN A N 1
ATOM 1295 C CA . ASN A 1 163 ? 7.811 -7.044 3.484 1.00 82.88 163 ASN A CA 1
ATOM 1296 C C . ASN A 1 163 ? 7.922 -5.637 4.089 1.00 82.88 163 ASN A C 1
ATOM 1298 O O . ASN A 1 163 ? 7.098 -5.266 4.923 1.00 82.88 163 ASN A O 1
ATOM 1302 N N . ILE A 1 164 ? 8.893 -4.829 3.644 1.00 85.50 164 ILE A N 1
ATOM 1303 C CA . ILE A 1 164 ? 9.045 -3.435 4.093 1.00 85.50 164 ILE A CA 1
ATOM 1304 C C . ILE A 1 164 ? 7.787 -2.626 3.766 1.00 85.50 164 ILE A C 1
ATOM 1306 O O . ILE A 1 164 ? 7.284 -1.913 4.630 1.00 85.50 164 ILE A O 1
ATOM 1310 N N . ASN A 1 165 ? 7.240 -2.767 2.555 1.00 87.06 165 ASN A N 1
ATOM 1311 C CA . ASN A 1 165 ? 6.030 -2.051 2.149 1.00 87.06 165 ASN A CA 1
ATOM 1312 C C . ASN A 1 165 ? 4.810 -2.451 2.992 1.00 87.06 165 ASN A C 1
ATOM 1314 O O . ASN A 1 165 ? 4.046 -1.583 3.410 1.00 87.06 165 ASN A O 1
ATOM 1318 N N . LEU A 1 166 ? 4.645 -3.746 3.286 1.00 89.50 166 LEU A N 1
ATOM 1319 C CA . LEU A 1 166 ? 3.574 -4.232 4.164 1.00 89.50 166 LEU A CA 1
ATOM 1320 C C . LEU A 1 166 ? 3.701 -3.655 5.578 1.00 89.50 166 LEU A C 1
ATOM 1322 O O . LEU A 1 166 ? 2.724 -3.143 6.123 1.00 89.50 166 LEU A O 1
ATOM 1326 N N . ILE A 1 167 ? 4.908 -3.686 6.154 1.00 91.62 167 ILE A N 1
ATOM 1327 C CA . ILE A 1 167 ? 5.180 -3.127 7.485 1.00 91.62 167 ILE A CA 1
ATOM 1328 C C . ILE A 1 167 ? 4.926 -1.618 7.496 1.00 91.62 167 ILE A C 1
ATOM 1330 O O . ILE A 1 167 ? 4.308 -1.111 8.430 1.00 91.62 167 ILE A O 1
ATOM 1334 N N . LEU A 1 168 ? 5.356 -0.903 6.456 1.00 92.81 168 LEU A N 1
ATOM 1335 C CA . LEU A 1 168 ? 5.160 0.537 6.328 1.00 92.81 168 LEU A CA 1
ATOM 1336 C C . LEU A 1 168 ? 3.672 0.899 6.284 1.00 92.81 168 LEU A C 1
ATOM 1338 O O . LEU A 1 168 ? 3.235 1.766 7.037 1.00 92.81 168 LEU A O 1
ATOM 1342 N N . VAL A 1 169 ? 2.879 0.212 5.457 1.00 94.06 169 VAL A N 1
ATOM 1343 C CA . VAL A 1 169 ? 1.427 0.434 5.393 1.00 94.06 169 VAL A CA 1
ATOM 1344 C C . VAL A 1 169 ? 0.767 0.110 6.731 1.00 94.06 169 VAL A C 1
ATOM 1346 O O . VAL A 1 169 ? -0.002 0.928 7.235 1.00 94.06 169 VAL A O 1
ATOM 1349 N N . ALA A 1 170 ? 1.101 -1.025 7.351 1.00 94.19 170 ALA A N 1
ATOM 1350 C CA . ALA A 1 170 ? 0.570 -1.392 8.662 1.00 94.19 170 ALA A CA 1
ATOM 1351 C C . ALA A 1 170 ? 0.891 -0.327 9.727 1.00 94.19 170 ALA A C 1
ATOM 1353 O O . ALA A 1 170 ? 0.005 0.096 10.471 1.00 94.19 170 ALA A O 1
ATOM 1354 N N . ALA A 1 171 ? 2.136 0.156 9.766 1.00 95.19 171 ALA A N 1
ATOM 1355 C CA . ALA A 1 171 ? 2.564 1.203 10.686 1.00 95.19 171 ALA A CA 1
ATOM 1356 C C . ALA A 1 171 ? 1.801 2.513 10.452 1.00 95.19 171 ALA A C 1
ATOM 1358 O O . ALA A 1 171 ? 1.340 3.139 11.404 1.00 95.19 171 ALA A O 1
ATOM 1359 N N . VAL A 1 172 ? 1.612 2.915 9.197 1.00 95.38 172 VAL A N 1
ATOM 1360 C CA . VAL A 1 172 ? 0.905 4.151 8.843 1.00 95.38 172 VAL A CA 1
ATOM 1361 C C . VAL A 1 172 ? -0.588 4.079 9.182 1.00 95.38 172 VAL A C 1
ATOM 1363 O O . VAL A 1 172 ? -1.127 5.027 9.757 1.00 95.38 172 VAL A O 1
ATOM 1366 N N . VAL A 1 173 ? -1.249 2.947 8.917 1.00 94.31 173 VAL A N 1
ATOM 1367 C CA . VAL A 1 173 ? -2.646 2.703 9.327 1.00 94.31 173 VAL A CA 1
ATOM 1368 C C . VAL A 1 173 ? -2.776 2.739 10.854 1.00 94.31 173 VAL A C 1
ATOM 1370 O O . VAL A 1 173 ? -3.691 3.366 11.398 1.00 94.31 173 VAL A O 1
ATOM 1373 N N . PHE A 1 174 ? -1.840 2.112 11.568 1.00 94.06 174 PHE A N 1
ATOM 1374 C CA . PHE A 1 174 ? -1.802 2.128 13.029 1.00 94.06 174 PHE A CA 1
ATOM 1375 C C . PHE A 1 174 ? -1.630 3.549 13.586 1.00 94.06 174 PHE A C 1
ATOM 1377 O O . PHE A 1 174 ? -2.387 3.965 14.467 1.00 94.06 174 PHE A O 1
ATOM 1384 N N . LEU A 1 175 ? -0.690 4.326 13.038 1.00 92.94 175 LEU A N 1
ATOM 1385 C CA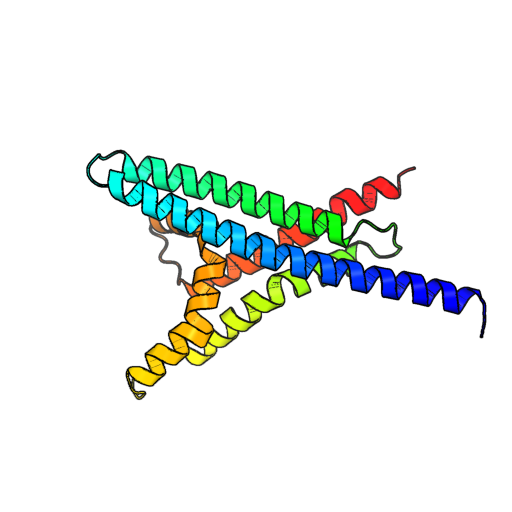 . LEU A 1 175 ? -0.469 5.720 13.428 1.00 92.94 175 LEU A CA 1
ATOM 1386 C C . LEU A 1 175 ? -1.715 6.577 13.176 1.00 92.94 175 LEU A C 1
ATOM 1388 O O . LEU A 1 175 ? -2.140 7.301 14.079 1.00 92.94 175 LEU A O 1
ATOM 1392 N N . GLY A 1 176 ? -2.345 6.446 12.005 1.00 90.88 176 GLY A N 1
ATOM 1393 C CA . GLY A 1 176 ? -3.595 7.141 11.687 1.00 90.88 176 GLY A CA 1
ATOM 1394 C C . GLY A 1 176 ? -4.703 6.838 12.695 1.00 90.88 176 GLY A C 1
ATOM 1395 O O . GLY A 1 176 ? -5.376 7.745 13.188 1.00 90.88 176 GLY A O 1
ATOM 1396 N N . SER A 1 177 ? -4.824 5.570 13.088 1.00 89.50 177 SER A N 1
ATOM 1397 C CA . SER A 1 177 ? -5.806 5.120 14.080 1.00 89.50 177 SER A CA 1
ATOM 1398 C C . SER A 1 177 ? -5.598 5.764 15.460 1.00 89.50 177 SER A C 1
ATOM 1400 O O . SER A 1 177 ? -6.562 6.109 16.145 1.00 89.50 177 SER A O 1
ATOM 1402 N N . ILE A 1 178 ? -4.344 5.960 15.880 1.00 87.12 178 ILE A N 1
ATOM 1403 C CA . ILE A 1 178 ? -4.011 6.503 17.207 1.00 87.12 178 ILE A CA 1
ATOM 1404 C C . ILE A 1 178 ? -4.127 8.024 17.264 1.00 87.12 178 ILE A C 1
ATOM 1406 O O . ILE A 1 178 ? -4.667 8.554 18.242 1.00 87.12 178 ILE A O 1
ATOM 1410 N N . PHE A 1 179 ? -3.623 8.729 16.247 1.00 82.06 179 PHE A N 1
ATOM 1411 C CA . PHE A 1 179 ? -3.506 10.191 16.271 1.00 82.06 179 PHE A CA 1
ATOM 1412 C C . PHE A 1 179 ? -4.860 10.886 16.473 1.00 82.06 179 PHE A C 1
ATOM 1414 O O . PHE A 1 179 ? -4.968 11.806 17.282 1.00 82.06 179 PHE A O 1
ATOM 1421 N N . PHE A 1 180 ? -5.920 10.400 15.823 1.00 68.75 180 PHE A N 1
ATOM 1422 C CA . PHE A 1 180 ? -7.254 11.005 15.920 1.00 68.75 180 PHE A CA 1
ATOM 1423 C C . PHE A 1 180 ? -8.165 10.360 16.972 1.00 68.75 180 PHE A C 1
ATOM 1425 O O . PHE A 1 180 ? -9.135 10.984 17.407 1.00 68.75 180 PHE A O 1
ATOM 1432 N N . GLY A 1 181 ? -7.828 9.162 17.462 1.00 57.34 181 GLY A N 1
ATOM 1433 C CA . GLY A 1 181 ? -8.514 8.557 18.604 1.00 57.34 181 GLY A CA 1
ATOM 1434 C C . GLY A 1 181 ? -8.279 9.325 19.913 1.00 57.34 181 GLY A C 1
ATOM 1435 O O . GLY A 1 181 ? -9.188 9.432 20.735 1.00 57.34 181 GLY A O 1
ATOM 1436 N N . LYS A 1 182 ? -7.086 9.910 20.107 1.00 53.09 182 LYS A N 1
ATOM 1437 C CA . LYS A 1 182 ? -6.779 10.734 21.294 1.00 53.09 182 LYS A CA 1
ATOM 1438 C C . LYS A 1 182 ? -7.495 12.088 21.291 1.00 53.09 182 LYS A C 1
ATOM 1440 O O . LYS A 1 182 ? -7.915 12.542 22.350 1.00 53.09 182 LYS A O 1
ATOM 1445 N N . SER A 1 183 ? -7.686 12.701 20.121 1.00 50.12 183 SER A N 1
ATOM 1446 C CA . SER A 1 183 ? -8.307 14.031 19.992 1.00 50.12 183 SER A CA 1
ATOM 1447 C C . SER A 1 183 ? -9.756 14.078 20.503 1.00 50.12 183 SER A C 1
ATOM 1449 O O . SER A 1 183 ? -10.166 15.091 21.058 1.00 50.12 183 SER A O 1
ATOM 1451 N N . LYS A 1 184 ? -10.512 12.974 20.416 1.00 50.34 184 LYS A N 1
ATOM 1452 C CA . LYS A 1 184 ? -11.900 12.894 20.914 1.00 50.34 184 LYS A CA 1
ATOM 1453 C C . LYS A 1 184 ? -12.043 12.549 22.406 1.00 50.34 184 LYS A C 1
ATOM 1455 O O . LYS A 1 184 ? -13.168 12.484 22.893 1.00 50.34 184 LYS A O 1
ATOM 1460 N N . ARG A 1 185 ? -10.937 12.300 23.119 1.00 46.38 185 ARG A N 1
ATOM 1461 C CA . ARG A 1 185 ? -10.918 12.071 24.580 1.00 46.38 185 ARG A CA 1
ATOM 1462 C C . ARG A 1 185 ? -10.443 13.283 25.388 1.00 46.38 185 ARG A C 1
ATOM 1464 O O . ARG A 1 185 ? -10.453 13.220 26.609 1.00 46.38 185 ARG A O 1
ATOM 1471 N N . GLY A 1 186 ? -9.967 14.331 24.715 1.00 44.72 186 GLY A N 1
ATOM 1472 C CA . GLY A 1 186 ? -9.435 15.548 25.336 1.00 44.72 186 GLY A CA 1
ATOM 1473 C C . GLY A 1 186 ? -10.449 16.683 25.498 1.00 44.72 186 GLY A C 1
ATOM 1474 O O . GLY A 1 186 ? -10.020 17.814 25.706 1.00 44.72 186 GLY A O 1
ATOM 1475 N N . VAL A 1 187 ? -11.750 16.399 25.366 1.00 39.75 187 VAL A N 1
ATOM 1476 C CA . VAL A 1 187 ? -12.859 17.319 25.672 1.00 39.75 187 VAL A CA 1
ATOM 1477 C C . VAL A 1 187 ? -13.813 16.613 26.618 1.00 39.75 187 VAL A C 1
ATOM 1479 O O . VAL A 1 187 ? -14.158 15.449 26.304 1.00 39.75 187 VAL A O 1
#

Radius of gyration: 20.06 Å; Cα contacts (8 Å, |Δi|>4): 180; chains: 1; bounding box: 55×46×57 Å

Secondary structure (DSSP, 8-state):
--HHHHHHHHHHHHHHHHHHHHHHHHHHHHHHHHHHHHHHHHHHHTTGGGS-HHHHHHHHHHHHHHHHHHHHHHHHHHHT-S--S-HHHHHHHHHHHHHHHHHHHHHHHHHHTS--TTS-HHHHHHHIIIIIHHHHHHHGGGHHHHHHHHTTT----HHHHHHHHHHHHHHHHHHHHHHHHHHTT--

Organism: NCBI:txid1796619

Solvent-accessible surface area (backbone atoms only — not comparable to full-atom values): 9896 Å² total; per-residue (Å²): 135,57,75,68,57,57,57,51,51,55,56,51,52,60,46,52,50,42,25,51,51,29,28,53,52,45,50,54,50,48,53,50,51,32,52,50,51,50,53,54,51,60,57,46,57,76,40,52,87,69,74,53,32,65,60,54,49,54,53,50,31,46,53,46,29,53,51,51,51,54,50,40,20,49,34,13,31,59,36,32,69,66,94,55,102,55,42,67,62,50,13,50,51,39,15,50,61,48,38,40,66,57,49,51,29,46,52,50,37,60,66,64,64,49,85,62,88,86,58,56,71,68,56,54,50,50,50,35,62,73,23,43,44,62,34,57,50,72,46,53,45,51,47,41,60,55,54,60,40,52,74,66,76,47,89,71,58,70,70,58,56,54,52,51,52,47,52,51,50,26,51,35,12,26,50,22,6,44,66,57,40,53,64,71,68,76,111